Protein AF-A0A8K0D891-F1 (afdb_monomer_lite)

Foldseek 3Di:
DVVVVVVVLVVLLVVLLVQLVVQLVVLLPDPDFLLVSLVSSVVPRLVSVVVCLVPHPDDLVVLVVSVVVSVVVCVVSLLAPPQFDPLLQCADLLLVRRNRPRNSVVSVLVVVLVVPPDDDSPVVSVVVVVVVNVVSVVVQLVDPQQNPLSVVCPDPPHDSRVVSVCSVVRPHHSNVSNVVRCVSSVNDD

Sequence (189 aa):
MNETRGIEETQVKDRLRREYIRRVRKVLKSELNSRSKMLAIGEIAVPVLQYSFGVVNWKIKKLENIDRQTRKMLTTYKMHHPKADVDRLYTSRKDGGRGLMQIARKISEKIQIGEKVNETEENTKNKIKNKILEQIKNKWVEKQMHGQYPRAVQEHLIDKEQTYEWLRKGKLKGETESLIIAAQDHSIP

Secondary structure (DSSP, 8-state):
-HHHHHHHHHHHHHHHHHHHHHHHHHHHHS---HHHHHHHIIIIIHHHHHGGGGTS---HHHHHHHHHHHHHHHHHTTSS-TTS-HHHHHS-GGGTS--PPPHHHHHHHHHHHHHT-SS-HHHHHHHHHHHHHHHHHHHHHTSTTTTHHHHHTTSTT--HHHHTHHHHH--S-HHHHHHHHHHHTT---

Structure (mmCIF, N/CA/C/O backbone):
data_AF-A0A8K0D891-F1
#
_entry.id   AF-A0A8K0D891-F1
#
loop_
_atom_site.group_PDB
_atom_site.id
_atom_site.type_symbol
_atom_site.label_atom_id
_atom_site.label_alt_id
_atom_site.label_comp_id
_atom_site.label_asym_id
_atom_site.label_entity_id
_atom_site.label_seq_id
_atom_site.pdbx_PDB_ins_code
_atom_site.Cartn_x
_atom_site.Cartn_y
_atom_site.Cartn_z
_atom_site.occupancy
_atom_site.B_iso_or_equiv
_atom_site.auth_seq_id
_atom_site.auth_comp_id
_atom_site.auth_asym_id
_atom_site.auth_atom_id
_atom_site.pdbx_PDB_model_num
ATOM 1 N N . MET A 1 1 ? -17.722 7.447 34.578 1.00 50.41 1 MET A N 1
ATOM 2 C CA . MET A 1 1 ? -18.355 7.599 33.241 1.00 50.41 1 MET A CA 1
ATOM 3 C C . MET A 1 1 ? -17.365 7.781 32.076 1.00 50.41 1 MET A C 1
ATOM 5 O O . MET A 1 1 ? -17.780 7.586 30.943 1.00 50.41 1 MET A O 1
ATOM 9 N N . ASN A 1 2 ? -16.079 8.108 32.295 1.00 57.47 2 ASN A N 1
ATOM 10 C CA . ASN A 1 2 ? -15.100 8.244 31.194 1.00 57.47 2 ASN A CA 1
ATOM 11 C C . ASN A 1 2 ? -14.466 6.914 30.741 1.00 57.47 2 ASN A C 1
ATOM 13 O O . ASN A 1 2 ? -14.121 6.771 29.571 1.00 57.47 2 ASN A O 1
ATOM 17 N N . GLU A 1 3 ? -14.352 5.925 31.630 1.00 62.44 3 GLU A N 1
ATOM 18 C CA . GLU A 1 3 ? -13.725 4.632 31.314 1.00 62.44 3 GLU A CA 1
ATOM 19 C C . GLU A 1 3 ? -14.572 3.776 30.360 1.00 62.44 3 GLU A C 1
ATOM 21 O O . GLU A 1 3 ? -14.040 3.159 29.438 1.00 62.44 3 GLU A O 1
ATOM 26 N N . THR A 1 4 ? -15.901 3.809 30.499 1.00 64.06 4 THR A N 1
ATOM 27 C CA . THR A 1 4 ? -16.838 3.068 29.637 1.00 64.06 4 THR A CA 1
ATOM 28 C C . THR A 1 4 ? -16.807 3.551 28.186 1.00 64.06 4 THR A C 1
ATOM 30 O O . THR A 1 4 ? -16.783 2.732 27.269 1.00 64.06 4 THR A O 1
ATOM 33 N N . ARG A 1 5 ? -16.685 4.867 27.957 1.00 66.31 5 ARG A N 1
ATOM 34 C CA . ARG A 1 5 ? -16.540 5.446 26.607 1.00 66.31 5 ARG A CA 1
ATOM 35 C C . ARG A 1 5 ? -15.262 4.978 25.901 1.00 66.31 5 ARG A C 1
ATOM 37 O O . ARG A 1 5 ? -15.287 4.698 24.706 1.00 66.31 5 ARG A O 1
ATOM 44 N N . GLY A 1 6 ? -14.153 4.845 26.633 1.00 71.31 6 GLY A N 1
ATOM 45 C CA . GLY A 1 6 ? -12.894 4.332 26.078 1.00 71.31 6 GLY A CA 1
ATOM 46 C C . GLY A 1 6 ? -12.965 2.852 25.679 1.00 71.31 6 GLY A C 1
ATOM 47 O O . GLY A 1 6 ? -12.354 2.436 24.685 1.00 71.31 6 GLY A O 1
ATOM 48 N N . ILE A 1 7 ? -13.743 2.057 26.420 1.00 73.06 7 ILE A N 1
ATOM 49 C CA . ILE A 1 7 ? -13.991 0.642 26.118 1.00 73.06 7 ILE A CA 1
ATOM 50 C C . ILE A 1 7 ? -14.822 0.511 24.833 1.00 73.06 7 ILE A C 1
ATOM 52 O O . ILE A 1 7 ? -14.428 -0.231 23.929 1.00 73.06 7 ILE A O 1
ATOM 56 N N . GLU A 1 8 ? -15.905 1.277 24.698 1.00 79.44 8 GLU A N 1
ATOM 57 C CA . GLU A 1 8 ? -16.740 1.292 23.487 1.00 79.44 8 GLU A CA 1
ATOM 58 C C . GLU A 1 8 ? -15.955 1.748 22.248 1.00 79.44 8 GLU A C 1
ATOM 60 O O . GLU A 1 8 ? -16.008 1.101 21.199 1.00 79.44 8 GLU A O 1
ATOM 65 N N . GLU A 1 9 ? -15.138 2.800 22.370 1.00 83.88 9 GLU A N 1
ATOM 66 C CA . GLU A 1 9 ? -14.300 3.287 21.269 1.00 83.88 9 GLU A CA 1
ATOM 67 C C . GLU A 1 9 ? -13.301 2.213 20.795 1.00 83.88 9 GLU A C 1
ATOM 69 O O . GLU A 1 9 ? -13.067 2.035 19.594 1.00 83.88 9 GLU A O 1
ATOM 74 N N . THR A 1 10 ? -12.728 1.453 21.732 1.00 87.38 10 THR A N 1
ATOM 75 C CA . THR A 1 10 ? -11.804 0.354 21.420 1.00 87.38 10 THR A CA 1
ATOM 76 C C . THR A 1 10 ? -12.520 -0.787 20.696 1.00 87.38 10 THR A C 1
ATOM 78 O O . THR A 1 10 ? -12.030 -1.268 19.669 1.00 87.38 10 THR A O 1
ATOM 81 N N . GLN A 1 11 ? -13.715 -1.167 21.154 1.00 89.12 11 GLN A N 1
ATOM 82 C CA . GLN A 1 11 ? -14.531 -2.194 20.502 1.00 89.12 11 GLN A CA 1
ATOM 83 C C . GLN A 1 11 ? -14.938 -1.796 19.077 1.00 89.12 11 GLN A C 1
ATOM 85 O O . GLN A 1 11 ? -14.869 -2.620 18.156 1.00 89.12 11 GLN A O 1
ATOM 90 N N . VAL A 1 12 ? -15.304 -0.527 18.862 1.00 90.06 12 VAL A N 1
ATOM 91 C CA . VAL A 1 12 ? -15.622 0.010 17.531 1.00 90.06 12 VAL A CA 1
ATOM 92 C C . VAL A 1 12 ? -14.400 -0.067 16.613 1.00 90.06 12 VAL A C 1
ATOM 94 O O . VAL A 1 12 ? -14.512 -0.579 15.494 1.00 90.06 12 VAL A O 1
ATOM 97 N N . LYS A 1 13 ? -13.213 0.346 17.080 1.00 91.12 13 LYS A N 1
ATOM 98 C CA . LYS A 1 13 ? -11.957 0.245 16.306 1.00 91.12 13 LYS A CA 1
ATOM 99 C C . LYS A 1 13 ? -11.655 -1.195 15.895 1.00 91.12 13 LYS A C 1
ATOM 101 O O . LYS A 1 13 ? -11.302 -1.443 14.739 1.00 91.12 13 LYS A O 1
ATOM 106 N N . ASP A 1 14 ? -11.834 -2.152 16.801 1.00 92.50 14 ASP A N 1
ATOM 107 C CA . ASP A 1 14 ? -11.586 -3.567 16.515 1.00 92.50 14 ASP A CA 1
ATOM 108 C C . ASP A 1 14 ? -12.626 -4.172 15.568 1.00 92.50 14 ASP A C 1
ATOM 110 O O . ASP A 1 14 ? -12.282 -4.989 14.705 1.00 92.50 14 ASP A O 1
ATOM 114 N N . ARG A 1 15 ? -13.893 -3.758 15.662 1.00 93.88 15 ARG A N 1
ATOM 115 C CA . ARG A 1 15 ? -14.932 -4.130 14.691 1.00 93.88 15 ARG A CA 1
ATOM 116 C C . ARG A 1 15 ? -14.585 -3.620 13.290 1.00 93.88 15 ARG A C 1
ATOM 118 O O . ARG A 1 15 ? -14.582 -4.407 12.345 1.00 93.88 15 ARG A O 1
ATOM 125 N N . LEU A 1 16 ? -14.227 -2.342 13.160 1.00 93.31 16 LEU A N 1
ATOM 126 C CA . LEU A 1 16 ? -13.851 -1.729 11.880 1.00 93.31 16 LEU A CA 1
ATOM 127 C C . LEU A 1 16 ? -12.599 -2.373 11.282 1.00 93.31 16 LEU A C 1
ATOM 129 O O . LEU A 1 16 ? -12.562 -2.675 10.088 1.00 93.31 16 LEU A O 1
ATOM 133 N N . ARG A 1 17 ? -11.596 -2.666 12.117 1.00 94.81 17 ARG A N 1
ATOM 134 C CA . ARG A 1 17 ? -10.396 -3.401 11.706 1.00 94.81 17 ARG A CA 1
ATOM 135 C C . ARG A 1 17 ? -10.744 -4.788 11.165 1.00 94.81 17 ARG A C 1
ATOM 137 O O . ARG A 1 17 ? -10.239 -5.167 10.108 1.00 94.81 17 ARG A O 1
ATOM 144 N N . ARG A 1 18 ? -11.586 -5.554 11.869 1.00 95.31 18 ARG A N 1
ATOM 145 C CA . ARG A 1 18 ? -12.022 -6.889 11.422 1.00 95.31 18 ARG A CA 1
ATOM 146 C C . ARG A 1 18 ? -12.747 -6.819 10.082 1.00 95.31 18 ARG A C 1
ATOM 148 O O . ARG A 1 18 ? -12.422 -7.598 9.186 1.00 95.31 18 ARG A O 1
ATOM 155 N N . GLU A 1 19 ? -13.649 -5.857 9.918 1.00 96.38 19 GLU A N 1
ATOM 156 C CA . GLU A 1 19 ? -14.364 -5.643 8.658 1.00 96.38 19 GLU A CA 1
ATOM 157 C C . GLU A 1 19 ? -13.433 -5.250 7.509 1.00 96.38 19 GLU A C 1
ATOM 159 O O . GLU A 1 19 ? -13.530 -5.821 6.420 1.00 96.38 19 GLU A O 1
ATOM 164 N N . TYR A 1 20 ? -12.473 -4.354 7.753 1.00 96.00 20 TYR A N 1
ATOM 165 C CA . TYR A 1 20 ? -11.435 -4.005 6.784 1.00 96.00 20 TYR A CA 1
ATOM 166 C C . TYR A 1 20 ? -10.672 -5.257 6.318 1.00 96.00 20 TYR A C 1
ATOM 168 O O . TYR A 1 20 ? -10.628 -5.559 5.124 1.00 96.00 20 TYR A O 1
ATOM 176 N N . ILE A 1 21 ? -10.151 -6.057 7.255 1.00 95.94 21 ILE A N 1
ATOM 177 C CA . ILE A 1 21 ? -9.399 -7.286 6.947 1.00 95.94 21 ILE A CA 1
ATOM 178 C C . ILE A 1 21 ? -10.268 -8.285 6.178 1.00 95.94 21 ILE A C 1
ATOM 180 O O . ILE A 1 21 ? -9.802 -8.909 5.221 1.00 95.94 21 ILE A O 1
ATOM 184 N N . ARG A 1 22 ? -11.534 -8.443 6.577 1.00 96.88 22 ARG A N 1
ATOM 185 C CA . ARG A 1 22 ? -12.492 -9.328 5.905 1.00 96.88 22 ARG A CA 1
ATOM 186 C C . ARG A 1 22 ? -12.670 -8.928 4.440 1.00 96.88 22 ARG A C 1
ATOM 188 O O . ARG A 1 22 ? -12.647 -9.804 3.574 1.00 96.88 22 ARG A O 1
ATOM 195 N N . ARG A 1 23 ? -12.817 -7.631 4.151 1.00 96.81 23 ARG A N 1
ATOM 196 C CA . ARG A 1 23 ? -12.946 -7.107 2.780 1.00 96.81 23 ARG A CA 1
ATOM 197 C C . ARG A 1 23 ? -11.670 -7.317 1.971 1.00 96.81 23 ARG A C 1
ATOM 199 O O . ARG A 1 23 ? -11.758 -7.863 0.874 1.00 96.81 23 ARG A O 1
ATOM 206 N N . VAL A 1 24 ? -10.498 -7.006 2.531 1.00 96.06 24 VAL A N 1
ATOM 207 C CA . VAL A 1 24 ? -9.214 -7.264 1.854 1.00 96.06 24 VAL A CA 1
ATOM 208 C C . VAL A 1 24 ? -9.072 -8.752 1.519 1.00 96.06 24 VAL A C 1
ATOM 210 O O . VAL A 1 24 ? -8.748 -9.088 0.386 1.00 96.06 24 VAL A O 1
ATOM 213 N N . ARG A 1 25 ? -9.391 -9.671 2.443 1.00 96.38 25 ARG A N 1
ATOM 214 C CA . ARG A 1 25 ? -9.336 -11.121 2.167 1.00 96.38 25 ARG A CA 1
ATOM 215 C C . ARG A 1 25 ? -10.250 -11.535 1.017 1.00 96.38 25 ARG A C 1
ATOM 217 O O . ARG A 1 25 ? -9.826 -12.326 0.182 1.00 96.38 25 ARG A O 1
ATOM 224 N N . LYS A 1 26 ? -11.480 -11.012 0.964 1.00 96.25 26 LYS A N 1
ATOM 225 C CA . LYS A 1 26 ? -12.410 -11.294 -0.141 1.00 96.25 26 LYS A CA 1
ATOM 226 C C . LYS A 1 26 ? -11.837 -10.834 -1.484 1.00 96.25 26 LYS A C 1
ATOM 228 O O . LYS A 1 26 ? -11.855 -11.606 -2.435 1.00 96.25 26 LYS A O 1
ATOM 233 N N . VAL A 1 27 ? -11.263 -9.631 -1.540 1.00 95.88 27 VAL A N 1
ATOM 234 C CA . VAL A 1 27 ? -10.610 -9.117 -2.756 1.00 95.88 27 VAL A CA 1
ATOM 235 C C . VAL A 1 27 ? -9.414 -9.984 -3.152 1.00 95.88 27 VAL A C 1
ATOM 237 O O . VAL A 1 27 ? -9.282 -10.352 -4.316 1.00 95.88 27 VAL A O 1
ATOM 240 N N . LEU A 1 28 ? -8.559 -10.371 -2.203 1.00 93.56 28 LEU A N 1
ATOM 241 C CA . LEU A 1 28 ? -7.370 -11.173 -2.507 1.00 93.56 28 LEU A CA 1
ATOM 242 C C . LEU A 1 28 ? -7.701 -12.575 -3.030 1.00 93.56 28 LEU A C 1
ATOM 244 O O . LEU A 1 28 ? -6.986 -13.059 -3.907 1.00 93.56 28 LEU A O 1
ATOM 248 N N . LYS A 1 29 ? -8.793 -13.180 -2.546 1.00 94.19 29 LYS A N 1
ATOM 249 C CA . LYS A 1 29 ? -9.300 -14.483 -3.005 1.00 94.19 29 LYS A CA 1
ATOM 250 C C . LYS A 1 29 ? -9.957 -14.456 -4.386 1.00 94.19 29 LYS A C 1
ATOM 252 O O . LYS A 1 29 ? -10.127 -15.513 -4.975 1.00 94.19 29 LYS A O 1
ATOM 257 N N . SER A 1 30 ? -10.343 -13.286 -4.889 1.00 93.19 30 SER A N 1
ATOM 258 C CA . SER A 1 30 ? -10.935 -13.175 -6.225 1.00 93.19 30 SER A CA 1
ATOM 259 C C . SER A 1 30 ? -9.922 -13.486 -7.334 1.00 93.19 30 SER A C 1
ATOM 261 O O . SER A 1 30 ? -8.708 -13.374 -7.138 1.00 93.19 30 SER A O 1
ATOM 263 N N . GLU A 1 31 ? -10.418 -13.793 -8.531 1.00 90.19 31 GLU A N 1
ATOM 264 C CA . GLU A 1 31 ? -9.596 -14.028 -9.729 1.00 90.19 31 GLU A CA 1
ATOM 265 C C . GLU A 1 31 ? -9.234 -12.742 -10.488 1.00 90.19 31 GLU A C 1
ATOM 267 O O . GLU A 1 31 ? -8.736 -12.776 -11.611 1.00 90.19 31 GLU A O 1
ATOM 272 N N . LEU A 1 32 ? -9.456 -11.579 -9.869 1.00 89.88 32 LEU A N 1
ATOM 273 C CA . LEU A 1 32 ? -9.136 -10.291 -10.471 1.00 89.88 32 LEU A CA 1
ATOM 274 C C . LEU A 1 32 ? -7.643 -10.175 -10.812 1.00 89.88 32 LEU A C 1
ATOM 276 O O . LEU A 1 32 ? -6.766 -10.676 -10.100 1.00 89.88 32 LEU A O 1
ATOM 280 N N . ASN A 1 33 ? -7.343 -9.427 -11.874 1.00 91.81 33 ASN A N 1
ATOM 281 C CA . ASN A 1 33 ? -5.968 -9.058 -12.186 1.00 91.81 33 ASN A CA 1
ATOM 282 C C . ASN A 1 33 ? -5.356 -8.194 -11.062 1.00 91.81 33 ASN A C 1
ATOM 284 O O . ASN A 1 33 ? -6.051 -7.618 -10.217 1.00 91.81 33 ASN A O 1
ATOM 288 N N . SER A 1 34 ? -4.031 -8.095 -11.045 1.00 90.81 34 SER A N 1
ATOM 289 C CA . SER A 1 34 ? -3.294 -7.401 -9.985 1.00 90.81 34 SER A CA 1
ATOM 290 C C . SER A 1 34 ? -3.675 -5.923 -9.836 1.00 90.81 34 SER A C 1
ATOM 292 O O . SER A 1 34 ? -3.823 -5.429 -8.714 1.00 90.81 34 SER A O 1
ATOM 294 N N . ARG A 1 35 ? -3.896 -5.218 -10.954 1.00 92.25 35 ARG A N 1
ATOM 295 C CA . ARG A 1 35 ? -4.328 -3.813 -10.960 1.00 92.25 35 ARG A CA 1
ATOM 296 C C . ARG A 1 35 ? -5.698 -3.660 -10.310 1.00 92.25 35 ARG A C 1
ATOM 298 O O . ARG A 1 35 ? -5.850 -2.852 -9.396 1.00 92.25 35 ARG A O 1
ATOM 305 N N . SER A 1 36 ? -6.660 -4.468 -10.732 1.00 92.44 36 SER A N 1
ATOM 306 C CA . SER A 1 36 ? -8.020 -4.488 -10.205 1.00 92.44 36 SER A CA 1
ATOM 307 C C . SER A 1 36 ? -8.047 -4.880 -8.731 1.00 92.44 36 SER A C 1
ATOM 309 O O . SER A 1 36 ? -8.794 -4.268 -7.978 1.00 92.44 36 SER A O 1
ATOM 311 N N . LYS A 1 37 ? -7.193 -5.807 -8.269 1.00 93.19 37 LYS A N 1
ATOM 312 C CA . LYS A 1 37 ? -7.071 -6.129 -6.834 1.00 93.19 37 LYS A CA 1
ATOM 313 C C . LYS A 1 37 ? -6.596 -4.932 -6.009 1.00 93.19 37 LYS A C 1
ATOM 315 O O . LYS A 1 37 ? -7.185 -4.651 -4.969 1.00 93.19 37 LYS A O 1
ATOM 320 N N . MET A 1 38 ? -5.566 -4.214 -6.463 1.00 92.44 38 MET A N 1
ATOM 321 C CA . MET A 1 38 ? -5.061 -3.031 -5.747 1.00 92.44 38 MET A CA 1
ATOM 322 C C . MET A 1 38 ? -6.109 -1.916 -5.688 1.00 92.44 38 MET A C 1
ATOM 324 O O . MET A 1 38 ? -6.337 -1.343 -4.622 1.00 92.44 38 MET A O 1
ATOM 328 N N . LEU A 1 39 ? -6.792 -1.664 -6.808 1.00 92.50 39 LEU A N 1
ATOM 329 C CA . LEU A 1 39 ? -7.888 -0.697 -6.878 1.00 92.50 39 LEU A CA 1
ATOM 330 C C . LEU A 1 39 ? -9.057 -1.103 -5.970 1.00 92.50 39 LEU A C 1
ATOM 332 O O . LEU A 1 39 ? -9.518 -0.295 -5.173 1.00 92.50 39 LEU A O 1
ATOM 336 N N . ALA A 1 40 ? -9.477 -2.369 -6.010 1.00 94.31 40 ALA A N 1
ATOM 337 C CA . ALA A 1 40 ? -10.580 -2.882 -5.201 1.00 94.31 40 ALA A CA 1
ATOM 338 C C . ALA A 1 40 ? -10.293 -2.830 -3.692 1.00 94.31 40 ALA A C 1
ATOM 340 O O . ALA A 1 40 ? -11.207 -2.589 -2.907 1.00 94.31 40 ALA A O 1
ATOM 341 N N . ILE A 1 41 ? -9.041 -3.013 -3.255 1.00 94.00 41 ILE A N 1
ATOM 342 C CA . ILE A 1 41 ? -8.668 -2.797 -1.846 1.00 94.00 41 ILE A CA 1
ATOM 343 C C . ILE A 1 41 ? -8.916 -1.336 -1.456 1.00 94.00 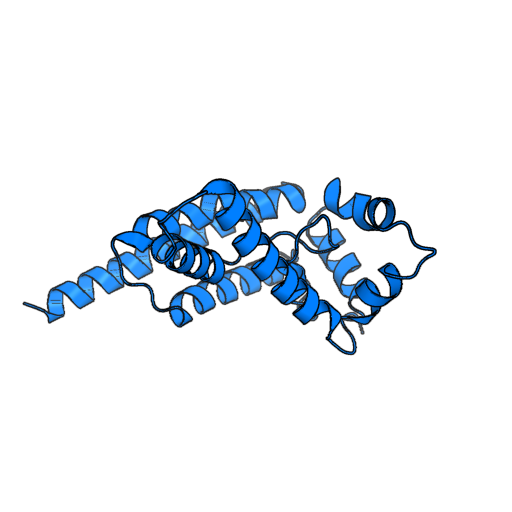41 ILE A C 1
ATOM 345 O O . ILE A 1 41 ? -9.518 -1.074 -0.412 1.00 94.00 41 ILE A O 1
ATOM 349 N N . GLY A 1 42 ? -8.484 -0.397 -2.301 1.00 91.94 42 GLY A N 1
ATOM 350 C CA . GLY A 1 42 ? -8.700 1.027 -2.076 1.00 91.94 42 GLY A CA 1
ATOM 351 C C . GLY A 1 42 ? -10.180 1.401 -2.031 1.00 91.94 42 GLY A C 1
ATOM 352 O O . GLY A 1 42 ? -10.597 2.096 -1.111 1.00 91.94 42 GLY A O 1
ATOM 353 N N . GLU A 1 43 ? -10.968 0.880 -2.967 1.00 92.75 43 GLU A N 1
ATOM 354 C CA . GLU A 1 43 ? -12.380 1.232 -3.138 1.00 92.75 43 GLU A CA 1
ATOM 355 C C . GLU A 1 43 ? -13.296 0.566 -2.105 1.00 92.75 43 GLU A C 1
ATOM 357 O O . GLU A 1 43 ? -14.244 1.164 -1.614 1.00 92.75 43 GLU A O 1
ATOM 362 N N . ILE A 1 44 ? -13.018 -0.685 -1.728 1.00 93.44 44 ILE A N 1
ATOM 363 C CA . ILE A 1 44 ? -13.942 -1.475 -0.903 1.00 93.44 44 ILE A CA 1
ATOM 364 C C . ILE A 1 44 ? -13.514 -1.482 0.565 1.00 93.44 44 ILE A C 1
ATOM 366 O O . ILE A 1 44 ? -14.366 -1.460 1.460 1.00 93.44 44 ILE A O 1
ATOM 370 N N . ALA A 1 45 ? -12.211 -1.550 0.850 1.00 93.62 45 ALA A N 1
ATOM 371 C CA . ALA A 1 45 ? -11.724 -1.705 2.217 1.00 93.62 45 ALA A CA 1
ATOM 372 C C . ALA A 1 45 ? -11.495 -0.355 2.908 1.00 93.62 45 ALA A C 1
ATOM 374 O O . ALA A 1 45 ? -11.946 -0.180 4.040 1.00 93.62 45 ALA A O 1
ATOM 375 N N . VAL A 1 46 ? -10.854 0.615 2.249 1.00 91.56 46 VAL A N 1
ATOM 376 C CA . VAL A 1 46 ? -10.496 1.893 2.893 1.00 91.56 46 VAL A CA 1
ATOM 377 C C . VAL A 1 46 ? -11.708 2.709 3.363 1.00 91.56 46 VAL A C 1
ATOM 379 O O . VAL A 1 46 ? -11.627 3.236 4.478 1.00 91.56 46 VAL A O 1
ATOM 382 N N . PRO A 1 47 ? -12.856 2.758 2.649 1.00 91.88 47 PRO A N 1
ATOM 383 C CA . PRO A 1 47 ? -14.021 3.492 3.136 1.00 91.88 47 PRO A CA 1
ATOM 384 C C . PRO A 1 47 ? -14.513 3.043 4.513 1.00 91.88 47 PRO A C 1
ATOM 386 O O . PRO A 1 47 ? -14.955 3.883 5.290 1.00 91.88 47 PRO A O 1
ATOM 389 N N . VAL A 1 48 ? -14.358 1.757 4.868 1.00 92.31 48 VAL A N 1
ATOM 390 C CA . VAL A 1 48 ? -14.714 1.233 6.205 1.00 92.31 48 VAL A CA 1
ATOM 391 C C . VAL A 1 48 ? -14.049 2.042 7.308 1.00 92.31 48 VAL A C 1
ATOM 393 O O . VAL A 1 48 ? -14.679 2.383 8.303 1.00 92.31 48 VAL A O 1
ATOM 396 N N . LEU A 1 49 ? -12.771 2.356 7.123 1.00 91.31 49 LEU A N 1
ATOM 397 C CA . LEU A 1 49 ? -12.011 3.146 8.077 1.00 91.31 49 LEU A CA 1
ATOM 398 C C . LEU A 1 49 ? -12.310 4.637 7.884 1.00 91.31 49 LEU A C 1
ATOM 400 O O . LEU A 1 49 ? -12.480 5.355 8.865 1.00 91.31 49 LEU A O 1
ATOM 404 N N . GLN A 1 50 ? -12.467 5.084 6.635 1.00 88.62 50 GLN A N 1
ATOM 405 C CA . GLN A 1 50 ? -12.658 6.491 6.286 1.00 88.62 50 GLN A CA 1
ATOM 406 C C . GLN A 1 50 ? -13.858 7.157 6.963 1.00 88.62 50 GLN A C 1
ATOM 408 O O . GLN A 1 50 ? -13.732 8.316 7.366 1.00 88.62 50 GLN A O 1
ATOM 413 N N . TYR A 1 51 ? -14.984 6.449 7.095 1.00 87.25 51 TYR A N 1
ATOM 414 C CA . TYR A 1 51 ? -16.172 6.961 7.790 1.00 87.25 51 TYR A CA 1
ATOM 415 C C . TYR A 1 51 ? -15.900 7.239 9.270 1.00 87.25 51 TYR A C 1
ATOM 417 O O . TYR A 1 51 ? -16.399 8.210 9.827 1.00 87.25 51 TYR A O 1
ATOM 425 N N . SER A 1 52 ? -15.050 6.429 9.900 1.00 87.06 52 SER A N 1
ATOM 426 C CA . SER A 1 52 ? -14.735 6.576 11.320 1.00 87.06 52 SER A CA 1
ATOM 427 C C . SER A 1 52 ? -13.713 7.671 11.621 1.00 87.06 52 SER A C 1
ATOM 429 O O . SER A 1 52 ? -13.590 8.063 12.774 1.00 87.06 52 SER A O 1
ATOM 431 N N . PHE A 1 53 ? -12.986 8.185 10.623 1.00 84.38 53 PHE A N 1
ATOM 432 C CA . PHE A 1 53 ? -11.895 9.142 10.854 1.00 84.38 53 PHE A CA 1
ATOM 433 C C . PHE A 1 53 ? -12.349 10.490 11.427 1.00 84.38 53 PHE A C 1
ATOM 435 O O . PHE A 1 53 ? -11.546 11.148 12.073 1.00 84.38 53 PHE A O 1
ATOM 442 N N . GLY A 1 54 ? -13.602 10.898 11.198 1.00 80.19 54 GLY A N 1
ATOM 443 C CA . GLY A 1 54 ? -14.157 12.133 11.769 1.00 80.19 54 GLY A CA 1
ATOM 444 C C . GLY A 1 54 ? -14.834 11.952 13.131 1.00 80.19 54 GLY A C 1
ATOM 445 O O . GLY A 1 54 ? -15.064 12.931 13.825 1.00 80.19 54 GLY A O 1
ATOM 446 N N . VAL A 1 55 ? -15.156 10.711 13.508 1.00 84.44 55 VAL A N 1
ATOM 447 C CA . VAL A 1 55 ? -15.940 10.397 14.718 1.00 84.44 55 VAL A CA 1
ATOM 448 C C . VAL A 1 55 ? -15.061 9.796 15.815 1.00 84.44 55 VAL A C 1
ATOM 450 O O . VAL A 1 55 ? -15.288 10.011 16.999 1.00 84.44 55 VAL A O 1
ATOM 453 N N . VAL A 1 56 ? -14.050 9.024 15.422 1.00 84.12 56 VAL A N 1
ATOM 454 C CA . VAL A 1 56 ? -13.205 8.224 16.307 1.00 84.12 56 VAL A CA 1
ATOM 455 C C . VAL A 1 56 ? -11.764 8.707 16.194 1.00 84.12 56 VAL A C 1
ATOM 457 O O . VAL A 1 56 ? -11.242 8.860 15.088 1.00 84.12 56 VAL A O 1
ATOM 460 N N . ASN A 1 57 ? -11.078 8.886 17.326 1.00 83.56 57 ASN A N 1
ATOM 461 C CA . ASN A 1 57 ? -9.701 9.366 17.314 1.00 83.56 57 ASN A CA 1
ATOM 462 C C . ASN A 1 57 ? -8.719 8.222 17.002 1.00 83.56 57 ASN A C 1
ATOM 464 O O . ASN A 1 57 ? -8.405 7.362 17.840 1.00 83.56 57 ASN A O 1
ATOM 468 N N . TRP A 1 58 ? -8.209 8.193 15.772 1.00 86.12 58 TRP A N 1
ATOM 469 C CA . TRP A 1 58 ? -7.247 7.188 15.334 1.00 86.12 58 TRP A CA 1
ATOM 470 C C . TRP A 1 58 ? -5.805 7.624 15.584 1.00 86.12 58 TRP A C 1
ATOM 472 O O . TRP A 1 58 ? -5.293 8.550 14.965 1.00 86.12 58 TRP A O 1
ATOM 482 N N . LYS A 1 59 ? -5.085 6.861 16.413 1.00 88.31 59 LYS A N 1
ATOM 483 C CA . LYS A 1 59 ? -3.626 6.998 16.526 1.00 88.31 59 LYS A CA 1
ATOM 484 C C . LYS A 1 59 ? -2.955 6.494 15.243 1.00 88.31 59 LYS A C 1
ATOM 486 O O . LYS A 1 59 ? -3.206 5.356 14.839 1.00 88.31 59 LYS A O 1
ATOM 491 N N . ILE A 1 60 ? -2.019 7.268 14.684 1.00 87.25 60 ILE A N 1
ATOM 492 C CA . ILE A 1 60 ? -1.261 6.915 13.463 1.00 87.25 60 ILE A CA 1
ATOM 493 C C . ILE A 1 60 ? -0.650 5.507 13.566 1.00 87.25 60 ILE A C 1
ATOM 495 O O . ILE A 1 60 ? -0.870 4.669 12.694 1.00 87.25 60 ILE A O 1
ATOM 499 N N . LYS A 1 61 ? -0.021 5.177 14.706 1.00 89.94 61 LYS A N 1
ATOM 500 C CA . LYS A 1 61 ? 0.563 3.846 14.978 1.00 89.94 61 LYS A CA 1
ATOM 501 C C . LYS A 1 61 ? -0.428 2.679 14.805 1.00 89.94 61 LYS A C 1
ATOM 503 O O . LYS A 1 61 ? -0.038 1.586 14.397 1.00 89.94 61 LYS A O 1
ATOM 508 N N . LYS A 1 62 ? -1.715 2.868 15.132 1.00 91.19 62 LYS A N 1
ATOM 509 C CA . LYS A 1 62 ? -2.743 1.820 14.969 1.00 91.19 62 LYS A CA 1
ATOM 510 C C . LYS A 1 62 ? -3.094 1.609 13.496 1.00 91.19 62 LYS A C 1
ATOM 512 O O . LYS A 1 62 ? -3.304 0.468 13.100 1.00 91.19 62 LYS A O 1
ATOM 517 N N . LEU A 1 63 ? -3.110 2.667 12.692 1.00 90.88 63 LEU A N 1
ATOM 518 C CA . LEU A 1 63 ? -3.361 2.580 11.249 1.00 90.88 63 LEU A CA 1
ATOM 519 C C . LEU A 1 63 ? -2.173 1.966 10.524 1.00 90.88 63 LEU A C 1
ATOM 521 O O . LEU A 1 63 ? -2.358 1.086 9.691 1.00 90.88 63 LEU A O 1
ATOM 525 N N . GLU A 1 64 ? -0.955 2.329 10.924 1.00 91.81 64 GLU A N 1
ATOM 526 C CA . GLU A 1 64 ? 0.252 1.669 10.435 1.00 91.81 64 GLU A CA 1
ATOM 527 C C . GLU A 1 64 ? 0.197 0.165 10.698 1.00 91.81 64 GLU A C 1
ATOM 529 O O . GLU A 1 64 ? 0.522 -0.610 9.808 1.00 91.81 64 GLU A O 1
ATOM 534 N N . ASN A 1 65 ? -0.267 -0.281 11.874 1.00 93.81 65 ASN A N 1
ATOM 535 C CA . ASN A 1 65 ? -0.454 -1.710 12.150 1.00 93.81 65 ASN A CA 1
ATOM 536 C C . ASN A 1 65 ? -1.437 -2.378 11.168 1.00 93.81 65 ASN A C 1
ATOM 538 O O . ASN A 1 65 ? -1.201 -3.518 10.761 1.00 93.81 65 ASN A O 1
ATOM 542 N N . ILE A 1 66 ? -2.511 -1.686 10.770 1.00 93.69 66 ILE A N 1
ATOM 543 C CA . ILE A 1 66 ? -3.456 -2.170 9.749 1.00 93.69 66 ILE A CA 1
ATOM 544 C C . ILE A 1 66 ? -2.767 -2.245 8.377 1.00 93.69 66 ILE A C 1
ATOM 546 O O . ILE A 1 66 ? -2.903 -3.255 7.681 1.00 93.69 66 ILE A O 1
ATOM 550 N N . ASP A 1 67 ? -1.952 -1.252 8.018 1.00 92.75 67 ASP A N 1
ATOM 551 C CA . ASP A 1 67 ? -1.138 -1.274 6.795 1.00 92.75 67 ASP A CA 1
ATOM 552 C C . ASP A 1 67 ? -0.115 -2.431 6.820 1.00 92.75 67 ASP A C 1
ATOM 554 O O . ASP A 1 67 ? 0.027 -3.158 5.834 1.00 92.75 67 ASP A O 1
ATOM 558 N N . ARG A 1 68 ? 0.558 -2.699 7.955 1.00 94.00 68 ARG A N 1
ATOM 559 C CA . ARG A 1 68 ? 1.455 -3.870 8.099 1.00 94.00 68 ARG A CA 1
ATOM 560 C C . ARG A 1 68 ? 0.694 -5.173 7.903 1.00 94.00 68 ARG A C 1
ATOM 562 O O . ARG A 1 68 ? 1.191 -6.073 7.233 1.00 94.00 68 ARG A O 1
ATOM 569 N N . GLN A 1 69 ? -0.501 -5.287 8.480 1.00 95.06 69 GLN A N 1
ATOM 570 C CA . GLN A 1 69 ? -1.332 -6.477 8.330 1.00 95.06 69 GLN A CA 1
ATOM 571 C C . GLN A 1 69 ? -1.782 -6.673 6.876 1.00 95.06 69 GLN A C 1
ATOM 573 O O . GLN A 1 69 ? -1.746 -7.798 6.379 1.00 95.06 69 GLN A O 1
ATOM 578 N N . THR A 1 70 ? -2.127 -5.587 6.182 1.00 94.81 70 THR A N 1
ATOM 579 C CA . THR A 1 70 ? -2.447 -5.602 4.747 1.00 94.81 70 THR A CA 1
ATOM 580 C C . THR A 1 70 ? -1.263 -6.120 3.935 1.00 94.81 70 THR A C 1
ATOM 582 O O . THR A 1 70 ? -1.432 -7.023 3.120 1.00 94.81 70 THR A O 1
ATOM 585 N N . ARG A 1 71 ? -0.044 -5.640 4.213 1.00 94.75 71 ARG A N 1
ATOM 586 C CA . ARG A 1 71 ? 1.179 -6.124 3.551 1.00 94.75 71 ARG A CA 1
ATOM 587 C C . ARG A 1 71 ? 1.463 -7.595 3.830 1.00 94.75 71 ARG A C 1
ATOM 589 O O . ARG A 1 71 ? 1.689 -8.342 2.888 1.00 94.75 71 ARG A O 1
ATOM 596 N N . LYS A 1 72 ? 1.356 -8.040 5.088 1.00 95.25 72 LYS A N 1
ATOM 597 C CA . LYS A 1 72 ? 1.494 -9.468 5.436 1.00 95.25 72 LYS A CA 1
ATOM 598 C C . LYS A 1 72 ? 0.510 -10.336 4.652 1.00 95.25 72 LYS A C 1
ATOM 600 O O . LYS A 1 72 ? 0.881 -11.400 4.164 1.00 95.25 72 LYS A O 1
ATOM 605 N N . MET A 1 73 ? -0.732 -9.876 4.499 1.00 94.94 73 MET A N 1
ATOM 606 C CA . MET A 1 73 ? -1.713 -10.574 3.673 1.00 94.94 73 MET A CA 1
ATOM 607 C C . MET A 1 73 ? -1.308 -10.583 2.200 1.00 94.94 73 MET A C 1
ATOM 609 O O . MET A 1 73 ? -1.328 -11.645 1.594 1.00 94.94 73 MET A O 1
ATOM 613 N N . LEU A 1 74 ? -0.886 -9.454 1.630 1.00 94.56 74 LEU A N 1
ATOM 614 C CA . LEU A 1 74 ? -0.401 -9.420 0.248 1.00 94.56 74 LEU A CA 1
ATOM 615 C C . LEU A 1 74 ? 0.740 -10.421 0.022 1.00 94.56 74 LEU A C 1
ATOM 617 O O . LEU A 1 74 ? 0.709 -11.150 -0.963 1.00 94.56 74 LEU A O 1
ATOM 621 N N . THR A 1 75 ? 1.680 -10.530 0.958 1.00 94.94 75 THR A N 1
ATOM 622 C CA . THR A 1 75 ? 2.749 -11.535 0.899 1.00 94.94 75 THR A CA 1
ATOM 623 C C . THR A 1 75 ? 2.216 -12.966 1.004 1.00 94.94 75 THR A C 1
ATOM 625 O O . THR A 1 75 ? 2.618 -13.823 0.225 1.00 94.94 75 THR A O 1
ATOM 628 N N . THR A 1 76 ? 1.256 -13.225 1.898 1.00 94.69 76 THR A N 1
ATOM 629 C CA . THR A 1 76 ? 0.637 -14.559 2.062 1.00 94.69 76 THR A CA 1
ATOM 630 C C . THR A 1 76 ? -0.076 -15.021 0.786 1.00 94.69 76 THR A C 1
ATOM 632 O O . THR A 1 76 ? 0.024 -16.179 0.404 1.00 94.69 76 THR A O 1
ATOM 635 N N . TYR A 1 77 ? -0.768 -14.107 0.101 1.00 93.81 77 TYR A N 1
ATOM 636 C CA . TYR A 1 77 ? -1.454 -14.367 -1.172 1.00 93.81 77 TYR A CA 1
ATOM 637 C C . TYR A 1 77 ? -0.530 -14.190 -2.392 1.00 93.81 77 TYR A C 1
ATOM 639 O O . TYR A 1 77 ? -1.026 -13.985 -3.498 1.00 93.81 77 TYR A O 1
ATOM 647 N N . LYS A 1 78 ? 0.800 -14.201 -2.195 1.00 92.62 78 LYS A N 1
ATOM 648 C CA . LYS A 1 78 ? 1.827 -14.070 -3.246 1.00 92.62 78 LYS A CA 1
ATOM 649 C C . LYS A 1 78 ? 1.675 -12.824 -4.134 1.00 92.62 78 LYS A C 1
ATOM 651 O O . LYS A 1 78 ? 2.213 -12.755 -5.225 1.00 92.62 78 LYS A O 1
ATOM 656 N N . MET A 1 79 ? 0.969 -11.795 -3.673 1.00 92.12 79 MET A N 1
ATOM 657 C CA . MET A 1 79 ? 0.769 -10.539 -4.405 1.00 92.12 79 MET A CA 1
ATOM 658 C C . MET A 1 79 ? 1.977 -9.600 -4.320 1.00 92.12 79 MET A C 1
ATOM 660 O O . MET A 1 79 ? 2.104 -8.682 -5.136 1.00 92.12 79 MET A O 1
ATOM 664 N N . HIS A 1 80 ? 2.818 -9.790 -3.304 1.00 92.88 80 HIS A N 1
ATOM 665 C CA . HIS A 1 80 ? 4.008 -8.998 -3.024 1.00 92.88 80 HIS A CA 1
ATOM 666 C C . HIS A 1 80 ? 5.118 -9.913 -2.506 1.00 92.88 80 HIS A C 1
ATOM 668 O O . HIS A 1 80 ? 4.885 -10.725 -1.610 1.00 92.88 80 HIS A O 1
ATOM 674 N N . HIS A 1 81 ? 6.320 -9.770 -3.053 1.00 91.88 81 HIS A N 1
ATOM 675 C CA . HIS A 1 81 ? 7.462 -10.571 -2.639 1.00 91.88 81 HIS A CA 1
ATOM 676 C C . HIS A 1 81 ? 8.002 -10.089 -1.275 1.00 91.88 81 HIS A C 1
ATOM 678 O O . HIS A 1 81 ? 8.080 -8.880 -1.067 1.00 91.88 81 HIS A O 1
ATOM 684 N N . PRO A 1 82 ? 8.400 -10.981 -0.344 1.00 90.62 82 PRO A N 1
ATOM 685 C CA . PRO A 1 82 ? 8.837 -10.594 1.003 1.00 90.62 82 PRO A CA 1
ATOM 686 C C . PRO A 1 82 ? 10.012 -9.609 1.050 1.00 90.62 82 PRO A C 1
ATOM 688 O O . PRO A 1 82 ? 10.076 -8.789 1.961 1.00 90.62 82 PRO A O 1
ATOM 691 N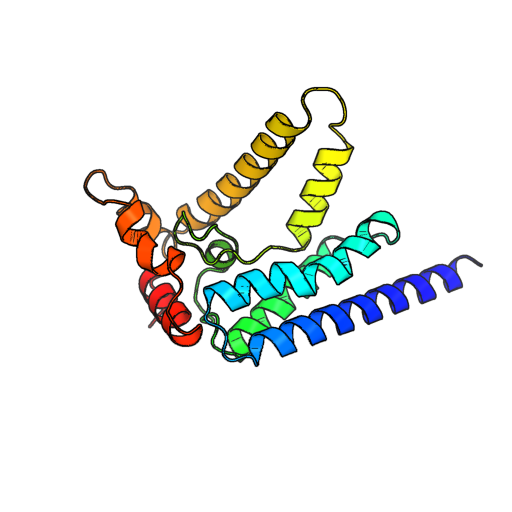 N . LYS A 1 83 ? 10.940 -9.711 0.090 1.00 88.44 83 LYS A N 1
ATOM 692 C CA . LYS A 1 83 ? 12.132 -8.853 0.000 1.00 88.44 83 LYS A CA 1
ATOM 693 C C . LYS A 1 83 ? 11.936 -7.609 -0.877 1.00 88.44 83 LYS A C 1
ATOM 695 O O . LYS A 1 83 ? 12.830 -6.777 -0.907 1.00 88.44 83 LYS A O 1
ATOM 700 N N . ALA A 1 84 ? 10.814 -7.500 -1.596 1.00 89.50 84 ALA A N 1
ATOM 701 C CA . ALA A 1 84 ? 10.574 -6.375 -2.500 1.00 89.50 84 ALA A CA 1
ATOM 702 C C . ALA A 1 84 ? 10.327 -5.069 -1.736 1.00 89.50 84 ALA A C 1
ATOM 704 O O . ALA A 1 84 ? 9.990 -5.067 -0.546 1.00 89.50 84 ALA A O 1
ATOM 705 N N . ASP A 1 85 ? 10.461 -3.945 -2.437 1.00 91.38 85 ASP A N 1
ATOM 706 C CA . ASP A 1 85 ? 10.377 -2.651 -1.789 1.00 91.38 85 ASP A CA 1
ATOM 707 C C . ASP A 1 85 ? 8.952 -2.291 -1.341 1.00 91.38 85 ASP A C 1
ATOM 709 O O . ASP A 1 85 ? 7.977 -2.346 -2.097 1.00 91.38 85 ASP A O 1
ATOM 713 N N . VAL A 1 86 ? 8.834 -1.870 -0.080 1.00 90.31 86 VAL A N 1
ATOM 714 C CA . VAL A 1 86 ? 7.550 -1.486 0.518 1.00 90.31 86 VAL A CA 1
ATOM 715 C C . VAL A 1 86 ? 7.074 -0.113 0.038 1.00 90.31 86 VAL A C 1
ATOM 717 O O . VAL A 1 86 ? 5.868 0.091 -0.080 1.00 90.31 86 VAL A O 1
ATOM 720 N N . ASP A 1 87 ? 7.970 0.835 -0.236 1.00 90.81 87 ASP A N 1
ATOM 721 C CA . ASP A 1 87 ? 7.578 2.184 -0.668 1.00 90.81 87 ASP A CA 1
ATOM 722 C C . ASP A 1 87 ? 7.120 2.165 -2.141 1.00 90.81 87 ASP A C 1
ATOM 724 O O . ASP A 1 87 ? 6.134 2.816 -2.513 1.00 90.81 87 ASP A O 1
ATOM 728 N N . ARG A 1 88 ? 7.712 1.284 -2.958 1.00 91.69 88 ARG A N 1
ATOM 729 C CA . ARG A 1 88 ? 7.244 0.980 -4.321 1.00 91.69 88 ARG A CA 1
ATOM 730 C C . ARG A 1 88 ? 5.795 0.469 -4.372 1.00 91.69 88 ARG A C 1
ATOM 732 O O . ARG A 1 88 ? 5.066 0.750 -5.327 1.00 91.69 88 ARG A O 1
ATOM 739 N N . LEU A 1 89 ? 5.331 -0.231 -3.332 1.00 92.38 89 LEU A N 1
ATOM 740 C CA . LEU A 1 89 ? 3.946 -0.713 -3.236 1.00 92.38 89 LEU A CA 1
ATOM 741 C C . LEU A 1 89 ? 2.923 0.441 -3.236 1.00 92.38 89 LEU A C 1
ATOM 743 O O . LEU A 1 89 ? 1.850 0.312 -3.833 1.00 92.38 89 LEU A O 1
ATOM 747 N N . TYR A 1 90 ? 3.260 1.560 -2.590 1.00 92.50 90 TYR A N 1
ATOM 748 C CA . TYR A 1 90 ? 2.394 2.739 -2.463 1.00 92.50 90 TYR A CA 1
ATOM 749 C C . TYR A 1 90 ? 2.589 3.768 -3.582 1.00 92.50 90 TYR A C 1
ATOM 751 O O . TYR A 1 90 ? 1.734 4.631 -3.785 1.00 92.50 90 TYR A O 1
ATOM 759 N N . THR A 1 91 ? 3.694 3.665 -4.321 1.00 91.25 91 THR A N 1
ATOM 760 C CA . THR A 1 91 ? 3.985 4.512 -5.481 1.00 91.25 91 THR A CA 1
ATOM 761 C C . THR A 1 91 ? 2.963 4.271 -6.596 1.00 91.25 91 THR A C 1
ATOM 763 O O . THR A 1 91 ? 2.419 3.170 -6.744 1.00 91.25 91 THR A O 1
ATOM 766 N N . SER A 1 92 ? 2.669 5.308 -7.381 1.00 90.31 92 SER A N 1
ATOM 767 C CA . SER A 1 92 ? 1.697 5.232 -8.471 1.00 90.31 92 SER A CA 1
ATOM 768 C C . SER A 1 92 ? 2.132 4.224 -9.546 1.00 90.31 92 SER A C 1
ATOM 770 O O . SER A 1 92 ? 3.319 4.015 -9.784 1.00 90.31 92 SER A O 1
ATOM 772 N N . ARG A 1 93 ? 1.167 3.616 -10.247 1.00 90.12 93 ARG A N 1
ATOM 773 C CA . ARG A 1 93 ? 1.465 2.719 -11.382 1.00 90.12 93 ARG A CA 1
ATOM 774 C C . ARG A 1 93 ? 2.063 3.446 -12.588 1.00 90.12 93 ARG A C 1
ATOM 776 O O . ARG A 1 93 ? 2.696 2.799 -13.412 1.00 90.12 93 ARG A O 1
ATOM 783 N N . LYS A 1 94 ? 1.846 4.762 -12.700 1.00 88.31 94 LYS A N 1
ATOM 784 C CA . LYS A 1 94 ? 2.450 5.588 -13.757 1.00 88.31 94 LYS A CA 1
ATOM 785 C C . LYS A 1 94 ? 3.952 5.766 -13.529 1.00 88.31 94 LYS A C 1
ATOM 787 O O . LYS A 1 94 ? 4.692 5.860 -14.492 1.00 88.31 94 LYS A O 1
ATOM 792 N N . ASP A 1 95 ? 4.378 5.742 -12.269 1.00 86.94 95 ASP A N 1
ATOM 793 C CA . ASP A 1 95 ? 5.771 5.904 -11.843 1.00 86.94 95 ASP A CA 1
ATOM 794 C C . ASP A 1 95 ? 6.474 4.563 -11.559 1.00 86.94 95 ASP A C 1
ATOM 796 O O . ASP A 1 95 ? 7.480 4.530 -10.859 1.00 86.94 95 ASP A O 1
ATOM 800 N N . GLY A 1 96 ? 5.933 3.433 -12.031 1.00 87.31 96 GLY A N 1
ATOM 801 C CA . GLY A 1 96 ? 6.558 2.117 -11.840 1.00 87.31 96 GLY A CA 1
ATOM 802 C C . GLY A 1 96 ? 6.256 1.411 -10.511 1.00 87.31 96 GLY A C 1
ATOM 803 O O . GLY A 1 96 ? 6.857 0.371 -10.217 1.00 87.31 96 GLY A O 1
ATOM 804 N N . GLY A 1 97 ? 5.324 1.943 -9.715 1.00 91.38 97 GLY A N 1
ATOM 805 C CA . GLY A 1 97 ? 4.822 1.341 -8.478 1.00 91.38 97 GLY A CA 1
ATOM 806 C C . GLY A 1 97 ? 3.587 0.448 -8.662 1.00 91.38 97 GLY A C 1
ATOM 807 O O . GLY A 1 97 ? 3.193 0.092 -9.774 1.00 91.38 97 GLY A O 1
ATOM 808 N N . ARG A 1 98 ? 2.936 0.083 -7.548 1.00 90.50 98 ARG A N 1
ATOM 809 C CA . ARG A 1 98 ? 1.744 -0.801 -7.534 1.00 90.50 98 ARG A CA 1
ATOM 810 C C . ARG A 1 98 ? 0.419 -0.096 -7.256 1.00 90.50 98 ARG A C 1
ATOM 812 O O . ARG A 1 98 ? -0.639 -0.672 -7.538 1.00 90.50 98 ARG A O 1
ATOM 819 N N . GLY A 1 99 ? 0.464 1.134 -6.753 1.00 89.25 99 GLY A N 1
ATOM 820 C CA . GLY A 1 99 ? -0.702 1.975 -6.507 1.00 89.25 99 GLY A CA 1
ATOM 821 C C . GLY A 1 99 ? -1.578 1.522 -5.339 1.00 89.25 99 GLY A C 1
ATOM 822 O O . GLY A 1 99 ? -2.773 1.813 -5.348 1.00 89.25 99 GLY A O 1
ATOM 823 N N . LEU A 1 100 ? -1.032 0.800 -4.353 1.00 90.50 100 LEU A N 1
ATOM 824 C CA . LEU A 1 100 ? -1.777 0.523 -3.127 1.00 90.50 100 LEU A CA 1
ATOM 825 C C . LEU A 1 100 ? -1.981 1.830 -2.356 1.00 90.50 100 LEU A C 1
ATOM 827 O O . LEU A 1 100 ? -1.061 2.623 -2.171 1.00 90.50 100 LEU A O 1
ATOM 831 N N . MET A 1 101 ? -3.193 2.052 -1.866 1.00 86.62 101 MET A N 1
ATOM 832 C CA . MET A 1 101 ? -3.489 3.224 -1.057 1.00 86.62 101 MET A CA 1
ATOM 833 C C . MET A 1 101 ? -3.047 3.002 0.391 1.00 86.62 101 MET A C 1
ATOM 835 O O . MET A 1 101 ? -3.579 2.133 1.073 1.00 86.62 101 MET A O 1
ATOM 839 N N . GLN A 1 102 ? -2.096 3.805 0.868 1.00 87.19 102 GLN A N 1
ATOM 840 C CA . GLN A 1 102 ? -1.694 3.798 2.275 1.00 87.19 102 GLN A CA 1
ATOM 841 C C . GLN A 1 102 ? -2.775 4.448 3.151 1.00 87.19 102 GLN A C 1
ATOM 843 O O . GLN A 1 102 ? -3.188 5.583 2.888 1.00 87.19 102 GLN A O 1
ATOM 848 N N . ILE A 1 103 ? -3.225 3.755 4.201 1.00 84.31 103 ILE A N 1
ATOM 849 C CA . ILE A 1 103 ? -4.333 4.224 5.047 1.00 84.31 103 ILE A CA 1
ATOM 850 C C . ILE A 1 103 ? -3.891 5.398 5.915 1.00 84.31 103 ILE A C 1
ATOM 852 O O . ILE A 1 103 ? -4.599 6.402 5.991 1.00 84.31 103 ILE A O 1
ATOM 856 N N . ALA A 1 104 ? -2.717 5.294 6.546 1.00 81.25 104 ALA A N 1
ATOM 857 C CA . ALA A 1 104 ? -2.199 6.357 7.408 1.00 81.25 104 ALA A CA 1
ATOM 858 C C . ALA A 1 104 ? -2.083 7.695 6.651 1.00 81.25 104 ALA A C 1
ATOM 860 O O . ALA A 1 104 ? -2.477 8.741 7.166 1.00 81.25 104 ALA A O 1
ATOM 861 N N . ARG A 1 105 ? -1.659 7.630 5.381 1.00 82.06 105 ARG A N 1
ATOM 862 C CA . ARG A 1 105 ? -1.568 8.782 4.476 1.00 82.06 105 ARG A CA 1
ATOM 863 C C . ARG A 1 105 ? -2.915 9.462 4.251 1.00 82.06 105 ARG A C 1
ATOM 865 O O . ARG A 1 105 ? -2.997 10.683 4.233 1.00 82.06 105 ARG A O 1
ATOM 872 N N . LYS A 1 106 ? -3.992 8.692 4.086 1.00 80.25 106 LYS A N 1
ATOM 873 C CA . LYS A 1 106 ? -5.324 9.269 3.859 1.00 80.25 106 LYS A CA 1
ATOM 874 C C . LYS A 1 106 ? -5.809 10.117 5.025 1.00 80.25 106 LYS A C 1
ATOM 876 O O . LYS A 1 106 ? -6.510 11.101 4.801 1.00 80.25 106 LYS A O 1
ATOM 881 N N . ILE A 1 107 ? -5.428 9.763 6.249 1.00 77.62 107 ILE A N 1
ATOM 882 C CA . ILE A 1 107 ? -5.744 10.587 7.416 1.00 77.62 107 ILE A CA 1
ATOM 883 C C . ILE A 1 107 ? -4.892 11.845 7.440 1.00 77.62 107 ILE A C 1
ATOM 885 O O . ILE A 1 107 ? -5.451 12.924 7.604 1.00 77.62 107 ILE A O 1
ATOM 889 N N . SER A 1 108 ? -3.576 11.735 7.236 1.00 71.81 108 SER A N 1
ATOM 890 C CA . SER A 1 108 ? -2.712 12.921 7.223 1.00 71.81 108 SER A CA 1
ATOM 891 C C . SER A 1 108 ? -3.112 13.902 6.121 1.00 71.81 108 SER A C 1
ATOM 893 O O . SER A 1 108 ? -3.122 15.104 6.353 1.00 71.81 108 SER A O 1
ATOM 895 N N . GLU A 1 109 ? -3.513 13.395 4.949 1.00 75.06 109 GLU A N 1
ATOM 896 C CA . GLU A 1 109 ? -4.093 14.207 3.874 1.00 75.06 109 GLU A CA 1
ATOM 897 C C . GLU A 1 109 ? -5.352 14.938 4.344 1.00 75.06 109 GLU A C 1
ATOM 899 O O . GLU A 1 109 ? -5.461 16.142 4.144 1.00 75.06 109 GLU A O 1
ATOM 904 N N . LYS A 1 110 ? -6.296 14.241 4.989 1.00 73.19 110 LYS A N 1
ATOM 905 C CA . LYS A 1 110 ? -7.524 14.872 5.494 1.00 73.19 110 LYS A CA 1
ATOM 906 C C . LYS A 1 110 ? -7.244 15.954 6.539 1.00 73.19 110 LYS A C 1
ATOM 908 O O . LYS A 1 110 ? -7.868 17.004 6.464 1.00 73.19 110 LYS A O 1
ATOM 913 N N . ILE A 1 111 ? -6.321 15.711 7.470 1.00 73.06 111 ILE A N 1
ATOM 914 C CA . ILE A 1 111 ? -5.940 16.684 8.506 1.00 73.06 111 ILE A CA 1
ATOM 915 C C . ILE A 1 111 ? -5.314 17.928 7.857 1.00 73.06 111 ILE A C 1
ATOM 917 O O . ILE A 1 111 ? -5.803 19.031 8.066 1.00 73.06 111 ILE A O 1
ATOM 921 N N . GLN A 1 112 ? -4.325 17.749 6.972 1.00 70.38 112 GLN A N 1
ATOM 922 C CA . GLN A 1 112 ? -3.662 18.863 6.276 1.00 70.38 112 GLN A CA 1
ATOM 923 C C . GLN A 1 112 ? -4.600 19.659 5.360 1.00 70.38 112 GLN A C 1
ATOM 925 O O . GLN A 1 112 ? -4.376 20.846 5.136 1.00 70.38 112 GLN A O 1
ATOM 930 N N . ILE A 1 113 ? -5.618 19.011 4.783 1.00 70.31 113 ILE A N 1
ATOM 931 C CA . ILE A 1 113 ? -6.650 19.690 3.989 1.00 70.31 113 ILE A CA 1
ATOM 932 C C . ILE A 1 113 ? -7.590 20.477 4.907 1.00 70.31 113 ILE A C 1
ATOM 934 O O . ILE A 1 113 ? -7.908 21.615 4.583 1.00 70.31 113 ILE A O 1
ATOM 938 N N . GLY A 1 114 ? -8.005 19.898 6.039 1.00 66.50 114 GLY A N 1
ATOM 939 C CA . GLY A 1 114 ? -8.866 20.564 7.019 1.00 66.50 114 GLY A CA 1
ATOM 940 C C . GLY A 1 114 ? -8.231 21.812 7.639 1.00 66.50 114 GLY A C 1
ATOM 941 O O . GL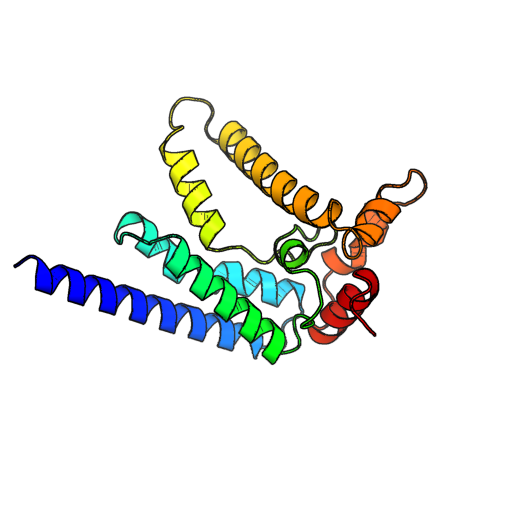Y A 1 114 ? -8.932 22.781 7.894 1.00 66.50 114 GLY A O 1
ATOM 942 N N . GLU A 1 115 ? -6.908 21.824 7.811 1.00 64.00 115 GLU A N 1
ATOM 943 C CA . GLU A 1 115 ? -6.150 22.977 8.327 1.00 64.00 115 GLU A CA 1
ATOM 944 C C . GLU A 1 115 ? -5.964 24.110 7.301 1.00 64.00 115 GLU A C 1
ATOM 946 O O . GLU A 1 115 ? -5.724 25.251 7.682 1.00 64.00 115 GLU A O 1
ATOM 951 N N . LYS A 1 116 ? -6.056 23.816 5.996 1.00 61.56 116 LYS A N 1
ATOM 952 C CA . LYS A 1 116 ? -5.764 24.762 4.900 1.00 61.56 116 LYS A CA 1
ATOM 953 C C . LYS A 1 116 ? -7.009 25.291 4.192 1.00 61.56 116 LYS A C 1
ATOM 955 O O . LYS A 1 116 ? -6.910 25.759 3.059 1.00 61.56 116 LYS A O 1
ATOM 960 N N . VAL A 1 117 ? -8.180 25.198 4.818 1.00 54.16 117 VAL A N 1
ATOM 961 C CA . VAL A 1 117 ? -9.421 25.751 4.265 1.00 54.16 117 VAL A CA 1
ATOM 962 C C . VAL A 1 117 ? -9.350 27.275 4.353 1.00 54.16 117 VAL A C 1
ATOM 964 O O . VAL A 1 117 ? -9.753 27.841 5.357 1.00 54.16 117 VAL A O 1
ATOM 967 N N . ASN A 1 118 ? -8.741 27.897 3.338 1.00 52.06 118 ASN A N 1
ATOM 968 C CA . ASN A 1 118 ? -9.029 29.231 2.810 1.00 52.06 118 ASN A CA 1
ATOM 969 C C . ASN A 1 118 ? -8.325 29.378 1.437 1.00 52.06 118 ASN A C 1
ATOM 971 O O . ASN A 1 118 ? -7.100 29.367 1.343 1.00 52.06 118 ASN A O 1
ATOM 975 N N . GLU A 1 119 ? -9.162 29.479 0.397 1.00 48.66 119 GLU A N 1
ATOM 976 C CA . GLU A 1 119 ? -8.929 29.843 -1.016 1.00 48.66 119 GLU A CA 1
ATOM 977 C C . GLU A 1 119 ? -8.221 28.864 -1.990 1.00 48.66 119 GLU A C 1
ATOM 979 O O . GLU A 1 119 ? -7.109 28.373 -1.805 1.00 48.66 119 GLU A O 1
ATOM 984 N N . THR A 1 120 ? -8.903 28.625 -3.125 1.00 55.34 120 THR A N 1
ATOM 985 C CA . THR A 1 120 ? -8.578 27.722 -4.257 1.00 55.34 120 THR A CA 1
ATOM 986 C C . THR A 1 120 ? -8.451 26.237 -3.900 1.00 55.34 120 THR A C 1
ATOM 988 O O . THR A 1 120 ? -7.403 25.600 -4.028 1.00 55.34 120 THR A O 1
ATOM 991 N N . GLU A 1 121 ? -9.571 25.660 -3.466 1.00 63.84 121 GLU A N 1
ATOM 992 C CA . GLU A 1 121 ? -9.654 24.319 -2.885 1.00 63.84 121 GLU A CA 1
ATOM 993 C C . GLU A 1 121 ? -9.121 23.173 -3.755 1.00 63.84 121 GLU A C 1
ATOM 995 O O . GLU A 1 121 ? -8.624 22.189 -3.216 1.00 63.84 121 GLU A O 1
ATOM 1000 N N . GLU A 1 122 ? -9.220 23.239 -5.082 1.00 63.38 122 GLU A N 1
ATOM 1001 C CA . GLU A 1 122 ? -8.881 22.089 -5.929 1.00 63.38 122 GLU A CA 1
ATOM 1002 C C . GLU A 1 122 ? -7.395 22.053 -6.310 1.00 63.38 122 GLU A C 1
ATOM 1004 O O . GLU A 1 122 ? -6.727 21.020 -6.173 1.00 63.38 122 GLU A O 1
ATOM 1009 N N . ASN A 1 123 ? -6.833 23.208 -6.672 1.00 70.06 123 ASN A N 1
ATOM 1010 C CA . ASN A 1 123 ? -5.418 23.338 -7.023 1.00 70.06 123 ASN A CA 1
ATOM 1011 C C . ASN A 1 123 ? -4.506 23.098 -5.814 1.00 70.06 123 ASN A C 1
ATOM 1013 O O . ASN A 1 123 ? -3.490 22.405 -5.922 1.00 70.06 123 ASN A O 1
ATOM 1017 N N . THR A 1 124 ? -4.885 23.597 -4.636 1.00 71.75 124 THR A N 1
ATOM 1018 C CA . THR A 1 124 ? -4.135 23.382 -3.389 1.00 71.75 124 THR A CA 1
ATOM 1019 C C . THR A 1 124 ? -4.190 21.923 -2.929 1.00 71.75 124 THR A C 1
ATOM 1021 O O . THR A 1 124 ? -3.141 21.349 -2.614 1.00 71.75 124 THR A O 1
ATOM 1024 N N . LYS A 1 125 ? -5.364 21.269 -2.980 1.00 71.69 125 LYS A N 1
ATOM 1025 C CA . LYS A 1 125 ? -5.515 19.826 -2.694 1.00 71.69 125 LYS A CA 1
ATOM 1026 C C . LYS A 1 125 ? -4.643 18.982 -3.629 1.00 71.69 125 LYS A C 1
ATOM 1028 O O . LYS A 1 125 ? -3.953 18.073 -3.161 1.00 71.69 125 LYS A O 1
ATOM 1033 N N . ASN A 1 126 ? -4.629 19.284 -4.928 1.00 78.88 126 ASN A N 1
ATOM 1034 C CA . ASN A 1 126 ? -3.803 18.565 -5.903 1.00 78.88 126 ASN A CA 1
ATOM 1035 C C . ASN A 1 126 ? -2.304 18.790 -5.667 1.00 78.88 126 ASN A C 1
ATOM 1037 O O . ASN A 1 126 ? -1.533 17.830 -5.681 1.00 78.88 126 ASN A O 1
ATOM 1041 N N . LYS A 1 127 ? -1.891 20.017 -5.334 1.00 80.81 127 LYS A N 1
ATOM 1042 C CA . LYS A 1 127 ? -0.495 20.340 -5.003 1.00 80.81 127 LYS A CA 1
ATOM 1043 C C . LYS A 1 127 ? 0.009 19.573 -3.776 1.00 80.81 127 LYS A C 1
ATOM 1045 O O . LYS A 1 127 ? 1.116 19.038 -3.804 1.00 80.81 127 LYS A O 1
ATOM 1050 N N . ILE A 1 128 ? -0.802 19.470 -2.719 1.00 79.25 128 ILE A N 1
ATOM 1051 C CA . ILE A 1 128 ? -0.458 18.706 -1.505 1.00 79.25 128 ILE A CA 1
ATOM 1052 C C . ILE A 1 128 ? -0.336 17.214 -1.823 1.00 79.25 128 ILE A C 1
ATOM 1054 O O . ILE A 1 128 ? 0.660 16.591 -1.455 1.00 79.25 128 ILE A O 1
ATOM 1058 N N . LYS A 1 129 ? -1.308 16.651 -2.551 1.00 79.00 129 LYS A N 1
ATOM 1059 C CA . LYS A 1 129 ? -1.268 15.245 -2.979 1.00 79.00 129 LYS A CA 1
ATOM 1060 C C . LYS A 1 129 ? -0.008 14.944 -3.787 1.00 79.00 129 LYS A C 1
ATOM 1062 O O . LYS A 1 129 ? 0.677 13.973 -3.481 1.00 79.00 129 LYS A O 1
ATOM 1067 N N . ASN A 1 130 ? 0.320 15.788 -4.765 1.00 83.06 130 ASN A N 1
ATOM 1068 C CA . ASN A 1 130 ? 1.507 15.615 -5.602 1.00 83.06 130 ASN A CA 1
ATOM 1069 C C . ASN A 1 130 ? 2.791 15.684 -4.769 1.00 83.06 130 ASN A C 1
ATOM 1071 O O . ASN A 1 130 ? 3.652 14.825 -4.915 1.00 83.06 130 ASN A O 1
ATOM 1075 N N . LYS A 1 131 ? 2.883 16.626 -3.821 1.00 85.62 131 LYS A N 1
ATOM 1076 C CA . LYS A 1 131 ? 4.038 16.731 -2.918 1.00 85.62 131 LYS A CA 1
ATOM 1077 C C . LYS A 1 131 ? 4.244 15.461 -2.085 1.00 85.62 131 LYS A C 1
ATOM 1079 O O . LYS A 1 131 ? 5.370 14.991 -1.966 1.00 85.62 131 LYS A O 1
ATOM 1084 N N . ILE A 1 132 ? 3.172 14.895 -1.528 1.00 82.62 132 ILE A N 1
ATOM 1085 C CA . ILE A 1 132 ? 3.247 13.654 -0.740 1.00 82.62 132 ILE A CA 1
ATOM 1086 C C . ILE A 1 132 ? 3.647 12.464 -1.626 1.00 82.62 132 ILE A C 1
ATOM 1088 O O . ILE A 1 132 ? 4.442 11.622 -1.211 1.00 82.62 132 ILE A O 1
ATOM 1092 N N . LEU A 1 133 ? 3.108 12.380 -2.845 1.00 81.75 133 LEU A N 1
ATOM 1093 C CA . LEU A 1 133 ? 3.453 11.313 -3.789 1.00 81.75 133 LEU A CA 1
ATOM 1094 C C . LEU A 1 133 ? 4.928 11.372 -4.206 1.00 81.75 133 LEU A C 1
ATOM 1096 O O . LEU A 1 133 ? 5.586 10.333 -4.217 1.00 81.75 133 LEU A O 1
ATOM 1100 N N . GLU A 1 134 ? 5.457 12.568 -4.464 1.00 86.00 134 GLU A N 1
ATOM 1101 C CA . GLU A 1 134 ? 6.879 12.764 -4.766 1.00 86.00 134 GLU A CA 1
ATOM 1102 C C . GLU A 1 134 ? 7.777 12.376 -3.586 1.00 86.00 134 GLU A C 1
ATOM 1104 O O . GLU A 1 134 ? 8.786 11.705 -3.776 1.00 86.00 134 GLU A O 1
ATOM 1109 N N . GLN A 1 135 ? 7.385 12.680 -2.344 1.00 87.19 135 GLN A N 1
ATOM 1110 C CA . GLN A 1 135 ? 8.143 12.241 -1.164 1.00 87.19 135 GLN A CA 1
ATOM 1111 C C . GLN A 1 135 ? 8.270 10.711 -1.076 1.00 87.19 135 GLN A C 1
ATOM 1113 O O . GLN A 1 135 ? 9.337 10.196 -0.747 1.00 87.19 135 GLN A O 1
ATOM 1118 N N . ILE A 1 136 ? 7.200 9.971 -1.385 1.00 84.38 136 ILE A N 1
ATOM 1119 C CA . ILE A 1 136 ? 7.221 8.497 -1.387 1.00 84.38 136 ILE A CA 1
ATOM 1120 C C . ILE A 1 136 ? 8.119 7.975 -2.509 1.00 84.38 136 ILE A C 1
ATOM 1122 O O . ILE A 1 136 ? 8.905 7.050 -2.295 1.00 84.38 136 ILE A O 1
ATOM 1126 N N . LYS A 1 137 ? 8.009 8.577 -3.695 1.00 87.44 137 LYS A N 1
ATOM 1127 C CA . LYS A 1 137 ? 8.822 8.218 -4.854 1.00 87.44 137 LYS A CA 1
ATOM 1128 C C . LYS A 1 137 ? 10.304 8.443 -4.570 1.00 87.44 137 LYS A C 1
ATOM 1130 O O . LYS A 1 137 ? 11.090 7.519 -4.756 1.00 87.44 137 LYS A O 1
ATOM 1135 N N . ASN A 1 138 ? 10.669 9.603 -4.029 1.00 89.94 138 ASN A N 1
ATOM 1136 C CA . ASN A 1 138 ? 12.049 9.921 -3.662 1.00 89.94 138 ASN A CA 1
ATOM 1137 C C . ASN A 1 138 ? 12.588 8.939 -2.624 1.00 89.94 138 ASN A C 1
ATOM 1139 O O . ASN A 1 138 ? 13.666 8.388 -2.811 1.00 89.94 138 ASN A O 1
ATOM 1143 N N . LYS A 1 139 ? 11.787 8.589 -1.611 1.00 91.00 139 LYS A N 1
ATOM 1144 C CA . LYS A 1 139 ? 12.174 7.583 -0.615 1.00 91.00 139 LYS A CA 1
ATOM 1145 C C . LYS A 1 139 ? 12.483 6.212 -1.227 1.00 91.00 139 LYS A C 1
ATOM 1147 O O . LYS A 1 139 ? 13.333 5.493 -0.708 1.00 91.00 139 LYS A O 1
ATOM 1152 N N . TRP A 1 140 ? 11.794 5.815 -2.297 1.00 91.12 140 TRP A N 1
ATOM 1153 C CA . TRP A 1 140 ? 12.120 4.591 -3.035 1.00 91.12 140 TRP A CA 1
ATOM 1154 C C . TRP A 1 140 ? 13.388 4.765 -3.888 1.00 91.12 140 TRP A C 1
ATOM 1156 O O . TRP A 1 140 ? 14.281 3.920 -3.827 1.00 91.12 140 TRP A O 1
ATOM 1166 N N . VAL A 1 141 ? 13.493 5.873 -4.626 1.00 90.31 141 VAL A N 1
ATOM 1167 C CA . VAL A 1 141 ? 14.618 6.193 -5.523 1.00 90.31 141 VAL A CA 1
ATOM 1168 C C . VAL A 1 141 ? 15.941 6.348 -4.773 1.00 90.31 141 VAL A C 1
ATOM 1170 O O . VAL A 1 141 ? 16.978 5.957 -5.297 1.00 90.31 141 VAL A O 1
ATOM 1173 N N . GLU A 1 142 ? 15.933 6.875 -3.553 1.00 91.56 142 GLU A N 1
ATOM 1174 C CA . GLU A 1 142 ? 17.135 7.107 -2.738 1.00 91.56 142 GLU A CA 1
ATOM 1175 C C . GLU A 1 142 ? 17.744 5.814 -2.174 1.00 91.56 142 GLU A C 1
ATOM 1177 O O . GLU A 1 142 ? 18.892 5.802 -1.727 1.00 91.56 142 GLU A O 1
ATOM 1182 N N . LYS A 1 143 ? 17.022 4.687 -2.212 1.00 90.12 143 LYS A N 1
ATOM 1183 C CA . LYS A 1 143 ? 17.545 3.415 -1.697 1.00 90.12 143 LYS A CA 1
ATOM 1184 C C . LYS A 1 143 ? 18.701 2.922 -2.556 1.00 90.12 143 LYS A C 1
ATOM 1186 O O . LYS A 1 143 ? 18.624 2.923 -3.785 1.00 90.12 143 LYS A O 1
ATOM 1191 N N . GLN A 1 144 ? 19.755 2.432 -1.907 1.00 86.50 144 GLN A N 1
ATOM 1192 C CA . GLN A 1 144 ? 20.961 1.982 -2.605 1.00 86.50 144 GLN A CA 1
ATOM 1193 C C . GLN A 1 144 ? 20.668 0.862 -3.609 1.00 86.50 144 GLN A C 1
ATOM 1195 O O . GLN A 1 144 ? 20.960 1.044 -4.786 1.00 86.50 144 GLN A O 1
ATOM 1200 N N . MET A 1 145 ? 20.031 -0.232 -3.170 1.00 86.12 145 MET A N 1
ATOM 1201 C CA . MET A 1 145 ? 19.706 -1.387 -4.024 1.00 86.12 145 MET A CA 1
ATOM 1202 C C . MET A 1 145 ? 18.379 -1.206 -4.773 1.00 86.12 145 MET A C 1
ATOM 1204 O O . MET A 1 145 ? 18.353 -1.134 -5.998 1.00 86.12 145 MET A O 1
ATOM 1208 N N . HIS A 1 146 ? 17.270 -1.039 -4.044 1.00 88.38 146 HIS A N 1
ATOM 1209 C CA . HIS A 1 146 ? 15.928 -0.963 -4.644 1.00 88.38 146 HIS A CA 1
ATOM 1210 C C . HIS A 1 146 ? 15.711 0.276 -5.534 1.00 88.38 146 HIS A C 1
ATOM 1212 O O . HIS A 1 146 ? 14.811 0.284 -6.371 1.00 88.38 146 HIS A O 1
ATOM 1218 N N . GLY A 1 147 ? 16.521 1.325 -5.358 1.00 88.81 147 GLY A N 1
ATOM 1219 C CA . GLY A 1 147 ? 16.457 2.552 -6.146 1.00 88.81 147 GLY A CA 1
ATOM 1220 C C . GLY A 1 147 ? 17.262 2.508 -7.449 1.00 88.81 147 GLY A C 1
ATOM 1221 O O . GLY A 1 147 ? 17.171 3.448 -8.231 1.00 88.81 147 GLY A O 1
ATOM 1222 N N . GLN A 1 148 ? 18.030 1.446 -7.732 1.00 88.88 148 GLN A N 1
ATOM 1223 C CA . GLN A 1 148 ? 18.819 1.357 -8.974 1.00 88.88 148 GLN A CA 1
ATOM 1224 C C . GLN A 1 148 ? 17.930 1.367 -10.215 1.00 88.88 148 GLN A C 1
ATOM 1226 O O . GLN A 1 148 ? 18.150 2.161 -11.123 1.00 88.88 148 GLN A O 1
ATOM 1231 N N . TYR A 1 149 ? 16.883 0.541 -10.216 1.00 89.62 149 TYR A N 1
ATOM 1232 C CA . TYR A 1 149 ? 15.948 0.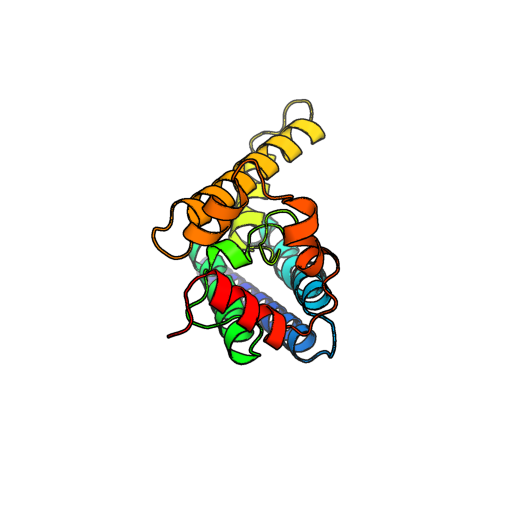448 -11.330 1.00 89.62 149 TYR A CA 1
ATOM 1233 C C . TYR A 1 149 ? 15.266 1.787 -11.670 1.00 89.62 149 TYR A C 1
ATOM 1235 O O . TYR A 1 149 ? 15.352 2.212 -12.821 1.00 89.62 149 TYR A O 1
ATOM 1243 N N . PRO A 1 150 ? 14.627 2.513 -10.727 1.00 90.19 150 PRO A N 1
ATOM 1244 C CA . PRO A 1 150 ? 14.017 3.795 -11.067 1.00 90.19 150 PRO A CA 1
ATOM 1245 C C . PRO A 1 150 ? 15.035 4.885 -11.431 1.00 90.19 150 PRO A C 1
ATOM 1247 O O . PRO A 1 150 ? 14.646 5.819 -12.126 1.00 90.19 150 PRO A O 1
ATOM 1250 N N . ARG A 1 151 ? 16.305 4.789 -11.004 1.00 89.94 151 ARG A N 1
ATOM 1251 C CA . ARG A 1 151 ? 17.378 5.690 -11.468 1.00 89.94 151 ARG A CA 1
ATOM 1252 C C . ARG A 1 151 ? 17.775 5.392 -12.913 1.00 89.94 151 ARG A C 1
ATOM 1254 O O . ARG A 1 151 ? 17.813 6.319 -13.710 1.00 89.94 151 ARG A O 1
ATOM 1261 N N . ALA A 1 152 ? 17.962 4.120 -13.263 1.00 87.62 152 ALA A N 1
ATOM 1262 C CA . ALA A 1 152 ? 18.258 3.707 -14.635 1.00 87.62 152 ALA A CA 1
ATOM 1263 C C . ALA A 1 152 ? 17.144 4.147 -15.600 1.00 87.62 152 ALA A C 1
ATOM 1265 O O . ALA A 1 152 ? 17.404 4.770 -16.618 1.00 87.62 152 ALA A O 1
ATOM 1266 N N . VAL A 1 153 ? 15.874 3.950 -15.225 1.00 86.81 153 VAL A N 1
ATOM 1267 C CA . VAL A 1 153 ? 14.711 4.382 -16.030 1.00 86.81 153 VAL A CA 1
ATOM 1268 C C . VAL A 1 153 ? 14.605 5.916 -16.166 1.00 86.81 153 VAL A C 1
ATOM 1270 O O . VAL A 1 153 ? 13.850 6.417 -16.997 1.00 86.81 153 VAL A O 1
ATOM 1273 N N . GLN A 1 154 ? 15.335 6.698 -15.363 1.00 83.62 154 GLN A N 1
ATOM 1274 C CA . GLN A 1 154 ? 15.404 8.157 -15.508 1.00 83.62 154 GLN A CA 1
ATOM 1275 C C . GLN A 1 154 ? 16.451 8.637 -16.518 1.00 83.62 154 GLN A C 1
ATOM 1277 O O . GLN A 1 154 ? 16.469 9.834 -16.806 1.00 83.62 154 GLN A O 1
ATOM 1282 N N . GLU A 1 155 ? 17.259 7.741 -17.080 1.00 84.06 155 GLU A N 1
ATOM 1283 C CA . GLU A 1 155 ? 18.229 8.071 -18.120 1.00 84.06 155 GLU A CA 1
ATOM 1284 C C . GLU A 1 155 ? 17.555 8.554 -19.415 1.00 84.06 155 GLU A C 1
ATOM 1286 O O . GLU A 1 155 ? 16.4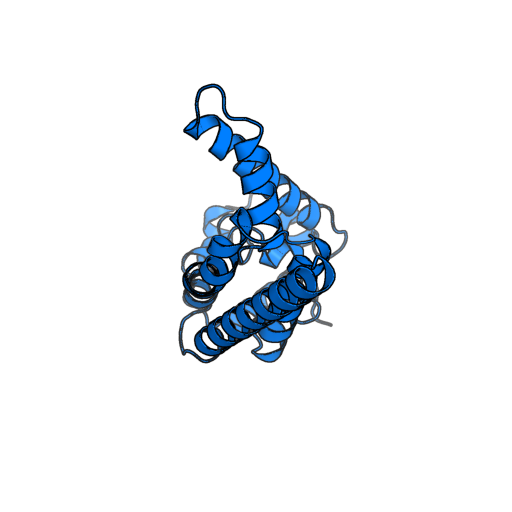53 8.140 -19.774 1.00 84.06 155 GLU A O 1
ATOM 1291 N N . HIS A 1 156 ? 18.241 9.452 -20.127 1.00 73.00 156 HIS A N 1
ATOM 1292 C CA . HIS A 1 156 ? 17.708 10.210 -21.267 1.00 73.00 156 HIS A CA 1
ATOM 1293 C C . HIS A 1 156 ? 17.251 9.367 -22.472 1.00 73.00 156 HIS A C 1
ATOM 1295 O O . HIS A 1 156 ? 16.514 9.874 -23.312 1.00 73.00 156 HIS A O 1
ATOM 1301 N N . LEU A 1 157 ? 17.667 8.100 -22.560 1.00 82.88 157 LEU A N 1
ATOM 1302 C CA . LEU A 1 157 ? 17.368 7.210 -23.688 1.00 82.88 157 LEU A CA 1
ATOM 1303 C C . LEU A 1 157 ? 16.176 6.276 -23.439 1.00 82.88 157 LEU A C 1
ATOM 1305 O O . LEU A 1 157 ? 15.782 5.544 -24.345 1.00 82.88 157 LEU A O 1
ATOM 1309 N N . ILE A 1 158 ? 15.607 6.267 -22.230 1.00 84.44 158 ILE A N 1
ATOM 1310 C CA . ILE A 1 158 ? 14.563 5.310 -21.854 1.00 84.44 158 ILE A CA 1
ATOM 1311 C C . ILE A 1 158 ? 13.188 5.979 -21.874 1.00 84.44 158 ILE A C 1
ATOM 1313 O O . ILE A 1 158 ? 12.912 6.912 -21.117 1.00 84.44 158 ILE A O 1
ATOM 1317 N N . ASP A 1 159 ? 12.282 5.445 -22.696 1.00 87.81 159 ASP A N 1
ATOM 1318 C CA . ASP A 1 159 ? 10.874 5.836 -22.669 1.00 87.81 159 ASP A CA 1
ATOM 1319 C C . ASP A 1 159 ? 10.191 5.276 -21.408 1.00 87.81 159 ASP A C 1
ATOM 1321 O O . ASP A 1 159 ? 9.878 4.083 -21.290 1.00 87.81 159 ASP A O 1
ATOM 1325 N N . LYS A 1 160 ? 9.934 6.168 -20.448 1.00 85.31 160 LYS A N 1
ATOM 1326 C CA . LYS A 1 160 ? 9.266 5.846 -19.179 1.00 85.31 160 LYS A CA 1
ATOM 1327 C C . LYS A 1 160 ? 7.834 5.360 -19.376 1.00 85.31 160 LYS A C 1
ATOM 1329 O O . LYS A 1 160 ? 7.379 4.487 -18.631 1.00 85.31 160 LYS A O 1
ATOM 1334 N N . GLU A 1 161 ? 7.110 5.924 -20.340 1.00 86.25 161 GLU A N 1
ATOM 1335 C CA . GLU A 1 161 ? 5.712 5.571 -20.568 1.00 86.25 161 GLU A CA 1
ATOM 1336 C C . GLU A 1 161 ? 5.591 4.139 -21.068 1.00 86.25 161 GLU A C 1
ATOM 1338 O O . GLU A 1 161 ? 4.778 3.371 -20.538 1.00 86.25 161 GLU A O 1
ATOM 1343 N N . GLN A 1 162 ? 6.442 3.774 -22.027 1.00 87.38 162 GLN A N 1
ATOM 1344 C CA . GLN A 1 162 ? 6.489 2.423 -22.565 1.00 87.38 162 GLN A CA 1
ATOM 1345 C C . GLN A 1 162 ? 7.027 1.424 -21.530 1.00 87.38 162 GLN A C 1
ATOM 1347 O O . GLN A 1 162 ? 6.444 0.352 -21.344 1.00 87.38 162 GLN A O 1
ATOM 1352 N N . THR A 1 163 ? 8.050 1.807 -20.758 1.00 89.69 163 THR A N 1
ATOM 1353 C CA . THR A 1 163 ? 8.637 0.969 -19.694 1.00 89.69 163 THR A CA 1
ATOM 1354 C C . THR A 1 163 ? 7.603 0.526 -18.652 1.00 89.69 163 THR A C 1
ATOM 1356 O O . THR A 1 163 ? 7.615 -0.621 -18.195 1.00 89.69 163 THR A O 1
ATOM 1359 N N . TYR A 1 164 ? 6.673 1.409 -18.274 1.00 90.81 164 TYR A N 1
ATOM 1360 C CA . TYR A 1 164 ? 5.633 1.112 -17.280 1.00 90.81 164 TYR A CA 1
ATOM 1361 C C . TYR A 1 164 ? 4.274 0.738 -17.882 1.00 90.81 164 TYR A C 1
ATOM 1363 O O . TYR A 1 164 ? 3.293 0.559 -17.149 1.00 90.81 164 TYR A O 1
ATOM 1371 N N . GLU A 1 165 ? 4.186 0.557 -19.200 1.00 91.25 165 GLU A N 1
ATOM 1372 C CA . GLU A 1 165 ? 2.920 0.276 -19.875 1.00 91.25 165 GLU A CA 1
ATOM 1373 C C . GLU A 1 165 ? 2.277 -1.027 -19.374 1.00 91.25 165 GLU A C 1
ATOM 1375 O O . GLU A 1 165 ? 1.065 -1.094 -19.148 1.00 91.25 165 GLU A O 1
ATOM 1380 N N . TRP A 1 166 ? 3.085 -2.051 -19.098 1.00 90.62 166 TRP A N 1
ATOM 1381 C CA . TRP A 1 166 ? 2.605 -3.328 -18.571 1.00 90.62 166 TRP A CA 1
ATOM 1382 C C . TRP A 1 166 ? 1.985 -3.198 -17.164 1.00 90.62 166 TRP A C 1
ATOM 1384 O O . TRP A 1 166 ? 0.970 -3.843 -16.878 1.00 90.62 166 TRP A O 1
ATOM 1394 N N . LEU A 1 167 ? 2.507 -2.299 -16.314 1.00 90.94 167 LEU A N 1
ATOM 1395 C CA . LEU A 1 167 ? 1.934 -1.976 -14.997 1.00 90.94 167 LEU A CA 1
ATOM 1396 C C . LEU A 1 167 ? 0.635 -1.171 -15.113 1.00 90.94 167 LEU A C 1
ATOM 1398 O O . LEU A 1 167 ? -0.278 -1.361 -14.296 1.00 90.94 167 LEU A O 1
ATOM 1402 N N . ARG A 1 168 ? 0.537 -0.288 -16.119 1.00 88.00 168 ARG A N 1
ATOM 1403 C CA . ARG A 1 168 ? -0.668 0.505 -16.427 1.00 88.00 168 ARG A CA 1
ATOM 1404 C C . ARG A 1 168 ? -1.791 -0.374 -16.975 1.00 88.00 168 ARG A C 1
ATOM 1406 O O . ARG A 1 168 ? -2.915 -0.280 -16.478 1.00 88.00 168 ARG A O 1
ATOM 1413 N N . LYS A 1 169 ? -1.487 -1.241 -17.949 1.00 88.50 169 LYS A N 1
ATOM 1414 C CA . LYS A 1 169 ? -2.430 -2.204 -18.543 1.00 88.50 169 LYS A CA 1
ATOM 1415 C C . LYS A 1 169 ? -2.883 -3.238 -17.511 1.00 88.50 169 LYS A C 1
ATOM 1417 O O . LYS A 1 169 ? -4.055 -3.601 -17.495 1.00 88.50 169 LYS A O 1
ATOM 1422 N N . GLY A 1 170 ? -1.985 -3.678 -16.623 1.00 82.50 170 GLY A N 1
ATOM 1423 C CA . GLY A 1 170 ? -2.335 -4.488 -15.454 1.00 82.50 170 GLY A CA 1
ATOM 1424 C C . GLY A 1 170 ? -2.966 -5.842 -15.788 1.00 82.50 170 GLY A C 1
ATOM 1425 O O . GLY A 1 170 ? -3.782 -6.332 -15.014 1.00 82.50 170 GLY A O 1
ATOM 1426 N N . LYS A 1 171 ? -2.620 -6.427 -16.943 1.00 86.44 171 LYS A N 1
ATOM 1427 C CA . LYS A 1 171 ? -3.176 -7.706 -17.426 1.00 86.44 171 LYS A CA 1
ATOM 1428 C C . LYS A 1 171 ? -2.596 -8.933 -16.713 1.00 86.44 171 LYS A C 1
ATOM 1430 O O . LYS A 1 171 ? -3.145 -10.021 -16.832 1.00 86.44 171 LYS A O 1
ATOM 1435 N N . LEU A 1 172 ? -1.498 -8.765 -15.976 1.00 89.75 172 LEU A N 1
ATOM 1436 C CA . LEU A 1 172 ? -0.825 -9.860 -15.287 1.00 89.75 172 LEU A CA 1
ATOM 1437 C C . LEU A 1 172 ? -1.535 -10.251 -13.986 1.00 89.75 172 LEU A C 1
ATOM 1439 O O . LEU A 1 172 ? -2.139 -9.428 -13.281 1.00 89.75 172 LEU A O 1
ATOM 1443 N N . LYS A 1 173 ? -1.407 -11.537 -13.640 1.00 90.94 173 LYS A N 1
ATOM 1444 C CA . LYS A 1 173 ? -1.753 -12.021 -12.306 1.00 90.94 173 LYS A CA 1
ATOM 1445 C C . LYS A 1 173 ? -0.819 -11.390 -11.276 1.00 90.94 173 LYS A C 1
ATOM 1447 O O . LYS A 1 173 ? 0.331 -11.050 -11.548 1.00 90.94 173 LYS A O 1
ATOM 1452 N N . GLY A 1 174 ? -1.344 -11.253 -10.067 1.00 89.44 174 GLY A N 1
ATOM 1453 C CA . GLY A 1 174 ? -0.637 -10.645 -8.950 1.00 89.44 174 GLY A CA 1
ATOM 1454 C C . GLY A 1 174 ? 0.699 -11.272 -8.600 1.00 89.44 174 GLY A C 1
ATOM 1455 O O . GLY A 1 174 ? 1.633 -10.552 -8.260 1.00 89.44 174 GLY A O 1
ATOM 1456 N N . GLU A 1 175 ? 0.764 -12.592 -8.718 1.00 91.31 175 GLU A N 1
ATOM 1457 C CA . GLU A 1 175 ? 1.935 -13.409 -8.417 1.00 91.31 175 GLU A CA 1
ATOM 1458 C C . GLU A 1 175 ? 3.062 -13.119 -9.405 1.00 91.31 175 GLU A C 1
ATOM 1460 O O . GLU A 1 175 ? 4.163 -12.754 -8.999 1.00 91.31 175 GLU A O 1
ATOM 1465 N N . THR A 1 176 ? 2.748 -13.144 -10.701 1.00 92.06 176 THR A N 1
ATOM 1466 C CA . THR A 1 176 ? 3.684 -12.814 -11.781 1.00 92.06 176 THR A CA 1
ATOM 1467 C C . THR A 1 176 ? 4.194 -11.379 -11.671 1.00 92.06 176 THR A C 1
ATOM 1469 O O . THR A 1 176 ? 5.398 -11.147 -11.713 1.00 92.06 176 THR A O 1
ATOM 1472 N N . GLU A 1 177 ? 3.303 -10.405 -11.455 1.00 92.19 177 GLU A N 1
ATOM 1473 C C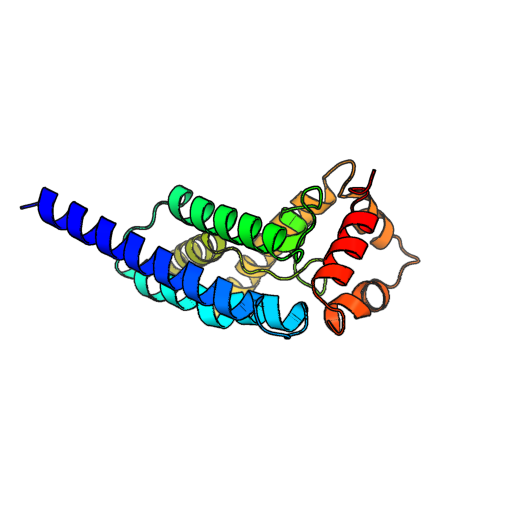A . GLU A 1 177 ? 3.709 -9.003 -11.275 1.00 92.19 177 GLU A CA 1
ATOM 1474 C C . GLU A 1 177 ? 4.576 -8.817 -10.024 1.00 92.19 177 GLU A C 1
ATOM 1476 O O . GLU A 1 177 ? 5.494 -8.001 -10.028 1.00 92.19 177 GLU A O 1
ATOM 1481 N N . SER A 1 178 ? 4.318 -9.574 -8.951 1.00 91.69 178 SER A N 1
ATOM 1482 C CA . SER A 1 178 ? 5.152 -9.533 -7.747 1.00 91.69 178 SER A CA 1
ATOM 1483 C C . SER A 1 178 ? 6.573 -10.037 -7.992 1.00 91.69 178 SER A C 1
ATOM 1485 O O . SER A 1 178 ? 7.510 -9.453 -7.452 1.00 91.69 178 SER A O 1
ATOM 1487 N N . LEU A 1 179 ? 6.726 -11.070 -8.825 1.00 92.00 179 LEU A N 1
ATOM 1488 C CA . LEU A 1 179 ? 8.016 -11.672 -9.142 1.00 92.00 179 LEU A CA 1
ATOM 1489 C C . LEU A 1 179 ? 8.850 -10.754 -10.039 1.00 92.00 179 LEU A C 1
ATOM 1491 O O . LEU A 1 179 ? 10.009 -10.498 -9.734 1.00 92.00 179 LEU A O 1
ATOM 1495 N N . ILE A 1 180 ? 8.242 -10.193 -11.090 1.00 92.12 180 ILE A N 1
ATOM 1496 C CA . ILE A 1 180 ? 8.914 -9.236 -11.985 1.00 92.12 180 ILE A CA 1
ATOM 1497 C C . ILE A 1 180 ? 9.403 -8.017 -11.195 1.00 92.12 180 ILE A C 1
ATOM 1499 O O . ILE A 1 180 ? 10.535 -7.574 -11.366 1.00 92.12 180 ILE A O 1
ATOM 1503 N N . ILE A 1 181 ? 8.573 -7.490 -10.291 1.00 91.31 181 ILE A N 1
ATOM 1504 C CA . ILE A 1 181 ? 8.955 -6.354 -9.442 1.00 91.31 181 ILE A CA 1
ATOM 1505 C C . ILE A 1 181 ? 10.096 -6.716 -8.499 1.00 91.31 181 ILE A C 1
ATOM 1507 O O . ILE A 1 181 ? 11.025 -5.930 -8.364 1.00 91.31 181 ILE A O 1
ATOM 1511 N N . ALA A 1 182 ? 10.056 -7.898 -7.883 1.00 91.38 182 ALA A N 1
ATOM 1512 C CA . ALA A 1 182 ? 11.145 -8.356 -7.029 1.00 91.38 182 ALA A CA 1
ATOM 1513 C C . ALA A 1 182 ? 12.467 -8.479 -7.798 1.00 91.38 182 ALA A C 1
ATOM 1515 O O . ALA A 1 182 ? 13.512 -8.144 -7.249 1.00 91.38 182 ALA A O 1
ATOM 1516 N N . ALA A 1 183 ? 12.420 -8.920 -9.059 1.00 90.50 183 ALA A N 1
ATOM 1517 C CA . ALA A 1 183 ? 13.595 -8.984 -9.923 1.00 90.50 183 ALA A CA 1
ATOM 1518 C C . ALA A 1 183 ? 14.150 -7.581 -10.210 1.00 90.50 183 ALA A C 1
ATOM 1520 O O . ALA A 1 183 ? 15.339 -7.342 -10.044 1.00 90.50 183 ALA A O 1
ATOM 1521 N N . GLN A 1 184 ? 13.276 -6.632 -10.562 1.00 90.00 184 GLN A N 1
ATOM 1522 C CA . GLN A 1 184 ? 13.653 -5.232 -10.797 1.00 90.00 184 GLN A CA 1
ATOM 1523 C C . GLN A 1 184 ? 14.219 -4.547 -9.547 1.00 90.00 184 GLN A C 1
ATOM 1525 O O . GLN A 1 184 ? 15.124 -3.725 -9.645 1.00 90.00 184 GLN A O 1
ATOM 1530 N N . ASP A 1 185 ? 13.700 -4.887 -8.369 1.00 87.38 185 ASP A N 1
ATOM 1531 C CA . ASP A 1 185 ? 14.205 -4.373 -7.097 1.00 87.38 185 ASP A CA 1
ATOM 1532 C C . ASP A 1 185 ? 15.527 -5.058 -6.676 1.00 87.38 185 ASP A C 1
ATOM 1534 O O . ASP A 1 185 ? 16.039 -4.754 -5.605 1.00 87.38 185 ASP A O 1
ATOM 1538 N N . HIS A 1 186 ? 16.104 -5.967 -7.477 1.00 82.62 186 HIS A N 1
ATOM 1539 C CA . HIS A 1 186 ? 17.260 -6.801 -7.098 1.00 82.62 186 HIS A CA 1
ATOM 1540 C C . HIS A 1 186 ? 17.035 -7.548 -5.769 1.00 82.62 186 HIS A C 1
ATOM 1542 O O . HIS A 1 186 ? 17.939 -7.733 -4.957 1.00 82.62 186 HIS A O 1
ATOM 1548 N N . SER A 1 187 ? 15.787 -7.949 -5.517 1.00 76.38 187 SER A N 1
ATOM 1549 C CA . SER A 1 187 ? 15.343 -8.578 -4.269 1.00 76.38 187 SER A CA 1
ATOM 1550 C C . SER A 1 187 ? 15.247 -10.107 -4.359 1.00 76.38 187 SER A C 1
ATOM 1552 O O . SER A 1 187 ? 14.755 -10.747 -3.421 1.00 76.38 187 SER A O 1
ATOM 1554 N N . ILE A 1 188 ? 15.664 -10.689 -5.484 1.00 71.69 188 ILE A N 1
ATOM 1555 C CA . ILE A 1 188 ? 15.754 -12.135 -5.709 1.00 71.69 188 ILE A CA 1
ATOM 1556 C C . ILE A 1 188 ? 17.218 -12.547 -5.464 1.00 71.69 188 ILE A C 1
ATOM 1558 O O . ILE A 1 188 ? 18.102 -11.821 -5.915 1.00 71.69 188 ILE A O 1
ATOM 1562 N N . PRO A 1 189 ? 17.478 -13.613 -4.682 1.00 58.00 189 PRO A N 1
ATOM 1563 C CA . PRO A 1 189 ? 18.827 -14.140 -4.479 1.00 58.00 189 PRO A CA 1
ATOM 1564 C C . PRO A 1 189 ? 19.425 -14.753 -5.749 1.00 58.00 189 PRO A C 1
ATOM 1566 O O . PRO A 1 189 ? 18.638 -15.211 -6.609 1.00 58.00 189 PRO A O 1
#

Radius of gyration: 18.17 Å; chains: 1; bounding box: 39×44×57 Å

pLDDT: mean 85.95, std 10.01, range [48.66, 96.88]

Organism: Ignelater luminosus (NCBI:txid2038154)